Protein AF-A0A947WDV2-F1 (afdb_monomer)

Mean predicted aligned error: 12.17 Å

Structure (mmCIF, N/CA/C/O backbone):
data_AF-A0A947WDV2-F1
#
_entry.id   AF-A0A947WDV2-F1
#
loop_
_atom_site.group_PDB
_atom_site.id
_atom_site.type_symbol
_atom_site.label_atom_id
_atom_site.label_alt_id
_atom_site.label_comp_id
_atom_site.label_asym_id
_atom_site.label_entity_id
_atom_site.label_seq_id
_atom_site.pdbx_PDB_ins_code
_atom_site.Cartn_x
_atom_site.Cartn_y
_atom_site.Cartn_z
_atom_site.occupancy
_atom_site.B_iso_or_equiv
_atom_site.auth_seq_id
_atom_site.auth_comp_id
_atom_site.auth_asym_id
_atom_site.auth_atom_id
_atom_site.pdbx_PDB_model_num
ATOM 1 N N . MET A 1 1 ? 46.971 -3.236 -30.454 1.00 47.16 1 MET A N 1
ATOM 2 C CA . MET A 1 1 ? 46.587 -4.667 -30.484 1.00 47.16 1 MET A CA 1
ATOM 3 C C . MET A 1 1 ? 45.546 -4.964 -29.404 1.00 47.16 1 MET A C 1
ATOM 5 O O . MET A 1 1 ? 45.931 -5.089 -28.252 1.00 47.16 1 MET A O 1
ATOM 9 N N . LYS A 1 2 ? 44.262 -5.105 -29.746 1.00 47.47 2 LYS A N 1
ATOM 10 C CA . LYS A 1 2 ? 43.361 -6.173 -29.257 1.00 47.47 2 LYS A CA 1
ATOM 11 C C . LYS A 1 2 ? 42.021 -6.034 -30.002 1.00 47.47 2 LYS A C 1
ATOM 13 O O . LYS A 1 2 ? 41.618 -4.927 -30.327 1.00 47.47 2 LYS A O 1
ATOM 18 N N . LYS A 1 3 ? 41.457 -7.172 -30.395 1.00 48.00 3 LYS A N 1
ATOM 19 C CA . LYS A 1 3 ? 40.558 -7.381 -31.540 1.00 48.00 3 LYS A CA 1
ATOM 20 C C . LYS A 1 3 ? 39.081 -7.072 -31.247 1.00 48.00 3 LYS A C 1
ATOM 22 O O . LYS A 1 3 ? 38.597 -7.380 -30.166 1.00 48.00 3 LYS A O 1
ATOM 27 N N . LEU A 1 4 ? 38.391 -6.589 -32.284 1.00 52.66 4 LEU A N 1
ATOM 28 C CA . LEU A 1 4 ? 36.960 -6.780 -32.562 1.00 52.66 4 LEU A CA 1
ATOM 29 C C . LEU A 1 4 ? 36.667 -8.265 -32.855 1.00 52.66 4 LEU A C 1
ATOM 31 O O . LEU A 1 4 ? 37.316 -8.812 -33.744 1.00 52.66 4 LEU A O 1
ATOM 35 N N . ILE A 1 5 ? 35.704 -8.883 -32.158 1.00 58.59 5 ILE A N 1
ATOM 36 C CA . ILE A 1 5 ? 35.014 -10.161 -32.481 1.00 58.59 5 ILE A CA 1
ATOM 37 C C . ILE A 1 5 ? 33.660 -10.074 -31.732 1.00 58.59 5 ILE A C 1
ATOM 39 O O . ILE A 1 5 ? 33.688 -9.948 -30.514 1.00 58.59 5 ILE A O 1
ATOM 43 N N . THR A 1 6 ? 32.464 -9.895 -32.306 1.00 49.97 6 THR A N 1
ATOM 44 C CA . THR A 1 6 ? 31.701 -10.622 -33.349 1.00 49.97 6 THR A CA 1
ATOM 45 C C . THR A 1 6 ? 31.390 -12.084 -33.012 1.00 49.97 6 THR A C 1
ATOM 47 O O . THR A 1 6 ? 32.069 -12.981 -33.495 1.00 49.97 6 THR A O 1
ATOM 50 N N . THR A 1 7 ? 30.295 -12.299 -32.275 1.00 49.75 7 THR A N 1
ATOM 51 C CA . THR A 1 7 ? 29.533 -13.565 -32.176 1.00 49.75 7 THR A CA 1
ATOM 52 C C . THR A 1 7 ? 28.090 -13.139 -31.859 1.00 49.75 7 THR A C 1
ATOM 54 O O . THR A 1 7 ? 27.832 -12.676 -30.757 1.00 49.75 7 THR A O 1
ATOM 57 N N . VAL A 1 8 ? 27.130 -12.971 -32.776 1.00 45.25 8 VAL A N 1
ATOM 58 C CA . VAL A 1 8 ? 26.546 -13.868 -33.792 1.00 45.25 8 VAL A CA 1
ATOM 59 C C . VAL A 1 8 ? 26.230 -15.262 -33.250 1.00 45.25 8 VAL A C 1
ATOM 61 O O . VAL A 1 8 ? 27.100 -16.114 -33.154 1.00 45.25 8 VAL A O 1
ATOM 64 N N . MET A 1 9 ? 24.932 -15.450 -33.001 1.00 41.38 9 MET A N 1
ATOM 65 C CA . MET A 1 9 ? 24.171 -16.701 -32.956 1.00 41.38 9 MET A CA 1
ATOM 66 C C . MET A 1 9 ? 24.451 -17.713 -31.841 1.00 41.38 9 MET A C 1
ATOM 68 O O . MET A 1 9 ? 25.347 -18.543 -31.932 1.00 41.38 9 MET A O 1
ATOM 72 N N . LEU A 1 10 ? 23.473 -17.816 -30.936 1.00 41.88 10 LEU A N 1
ATOM 73 C CA . LEU A 1 10 ? 22.803 -19.103 -30.759 1.00 41.88 10 LEU A CA 1
ATOM 74 C C . LEU A 1 10 ? 21.302 -18.899 -30.500 1.00 41.88 10 LEU A C 1
ATOM 76 O O . LEU A 1 10 ? 20.830 -18.822 -29.371 1.00 41.88 10 LEU A O 1
ATOM 80 N N . VAL A 1 11 ? 20.553 -18.793 -31.600 1.00 45.34 11 VAL A N 1
ATOM 81 C CA . VAL A 1 11 ? 19.134 -19.152 -31.647 1.00 45.34 11 VAL A CA 1
ATOM 82 C C . VAL A 1 11 ? 19.108 -20.679 -31.632 1.00 45.34 11 VAL A C 1
ATOM 84 O O . VAL A 1 11 ? 19.327 -21.307 -32.663 1.00 45.34 11 VAL A O 1
ATOM 87 N N . ALA A 1 12 ? 18.897 -21.281 -30.463 1.00 44.81 12 ALA A N 1
ATOM 88 C CA . ALA A 1 12 ? 18.463 -22.669 -30.377 1.00 44.81 12 ALA A CA 1
ATOM 89 C C . ALA A 1 12 ? 16.952 -22.671 -30.172 1.00 44.81 12 ALA A C 1
ATOM 91 O O . ALA A 1 12 ? 16.436 -22.378 -29.094 1.00 44.81 12 ALA A O 1
ATOM 92 N N . ALA A 1 13 ? 16.258 -22.990 -31.257 1.00 45.34 13 ALA A N 1
ATOM 93 C CA . ALA A 1 13 ? 14.905 -23.489 -31.214 1.00 45.34 13 ALA A CA 1
ATOM 94 C C . ALA A 1 13 ? 14.862 -24.745 -30.329 1.00 45.34 13 ALA A C 1
ATOM 96 O O . ALA A 1 13 ? 15.460 -25.764 -30.664 1.00 45.34 13 ALA A O 1
ATOM 97 N N . VAL A 1 14 ? 14.117 -24.682 -29.228 1.00 43.97 14 VAL A N 1
ATOM 98 C CA . VAL A 1 14 ? 13.474 -25.862 -28.641 1.00 43.97 14 VAL A CA 1
ATOM 99 C C . VAL A 1 14 ? 11.986 -25.669 -28.871 1.00 43.97 14 VAL A C 1
ATOM 101 O O . VAL A 1 14 ? 11.243 -25.160 -28.036 1.00 43.97 14 VAL A O 1
ATOM 104 N N . ALA A 1 15 ? 11.581 -26.000 -30.093 1.00 47.25 15 ALA A N 1
ATOM 105 C CA . ALA A 1 15 ? 10.206 -26.329 -30.380 1.00 47.25 15 ALA A CA 1
ATOM 106 C C . ALA A 1 15 ? 10.004 -27.817 -30.076 1.00 47.25 15 ALA A C 1
ATOM 108 O O . ALA A 1 15 ? 10.813 -28.651 -30.475 1.00 47.25 15 ALA A O 1
ATOM 109 N N . ALA A 1 16 ? 8.851 -28.085 -29.471 1.00 40.69 16 ALA A N 1
ATOM 110 C CA . ALA A 1 16 ? 8.102 -29.333 -29.490 1.00 40.69 16 ALA A CA 1
ATOM 111 C C . ALA A 1 16 ? 8.218 -30.281 -28.278 1.00 40.69 16 ALA A C 1
ATOM 113 O O . ALA A 1 16 ? 9.277 -30.764 -27.897 1.00 40.69 16 ALA A O 1
ATOM 114 N N . LEU A 1 17 ? 7.005 -30.607 -27.810 1.00 41.81 17 LEU A N 1
ATOM 115 C CA . LEU A 1 17 ? 6.566 -31.767 -27.033 1.00 41.81 17 LEU A CA 1
ATOM 116 C C . LEU A 1 17 ? 6.737 -31.718 -25.512 1.00 41.81 17 LEU A C 1
ATOM 118 O O . LEU A 1 17 ? 7.647 -32.303 -24.940 1.00 41.81 17 LEU A O 1
ATOM 122 N N . SER A 1 18 ? 5.715 -31.168 -24.852 1.00 43.62 18 SER A N 1
ATOM 123 C CA . SER A 1 18 ? 4.836 -31.974 -23.987 1.00 43.62 18 SER A CA 1
ATOM 124 C C . SER A 1 18 ? 3.531 -31.221 -23.738 1.00 43.62 18 SER A C 1
ATOM 126 O O . SER A 1 18 ? 3.398 -30.443 -22.799 1.00 43.62 18 SER A O 1
ATOM 128 N N . GLY A 1 19 ? 2.551 -31.458 -24.611 1.00 48.16 19 GLY A N 1
ATOM 129 C CA . GLY A 1 19 ? 1.160 -31.292 -24.229 1.00 48.16 19 GLY A CA 1
ATOM 130 C C . GLY A 1 19 ? 0.828 -32.373 -23.207 1.00 48.16 19 GLY A C 1
ATOM 131 O O . GLY A 1 19 ? 0.600 -33.518 -23.583 1.00 48.16 19 GLY A O 1
ATOM 132 N N . LEU A 1 20 ? 0.813 -32.010 -21.926 1.00 41.53 20 LEU A N 1
ATOM 133 C CA . LEU A 1 20 ? 0.013 -32.715 -20.936 1.00 41.53 20 LEU A CA 1
ATOM 134 C C . LEU A 1 20 ? -1.223 -31.864 -20.681 1.00 41.53 20 LEU A C 1
ATOM 136 O O . LEU A 1 20 ? -1.153 -30.766 -20.130 1.00 41.53 20 LEU A O 1
ATOM 140 N N . ALA A 1 21 ? -2.359 -32.396 -21.114 1.00 46.69 21 ALA A N 1
ATOM 141 C CA . ALA A 1 21 ? -3.650 -32.014 -20.590 1.00 46.69 21 ALA A CA 1
ATOM 142 C C . ALA A 1 21 ? -3.601 -32.138 -19.060 1.00 46.69 21 ALA A C 1
ATOM 144 O O . ALA A 1 21 ? -3.565 -33.244 -18.524 1.00 46.69 21 ALA A O 1
ATOM 145 N N . VAL A 1 22 ? -3.601 -31.005 -18.353 1.00 42.50 22 VAL A N 1
ATOM 146 C CA . VAL A 1 22 ? -3.924 -30.979 -16.925 1.00 42.50 22 VAL A CA 1
ATOM 147 C C . VAL A 1 22 ? -5.441 -31.107 -16.794 1.00 42.50 22 VAL A C 1
ATOM 149 O O . VAL A 1 22 ? -6.188 -30.143 -16.660 1.00 42.50 22 VAL A O 1
ATOM 152 N N 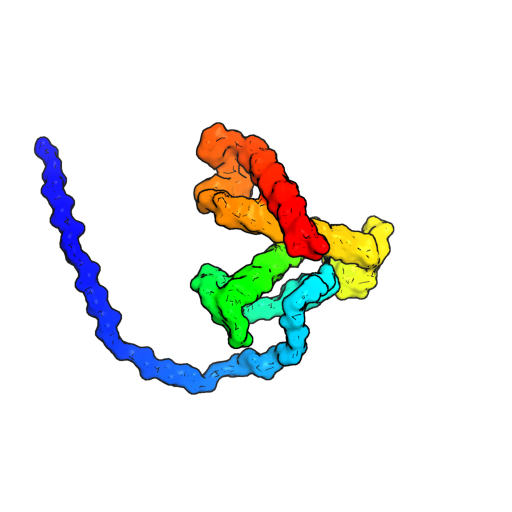. ALA A 1 23 ? -5.908 -32.345 -16.919 1.00 42.72 23 ALA A N 1
ATOM 153 C CA . ALA A 1 23 ? -7.198 -32.750 -16.402 1.00 42.72 23 ALA A CA 1
ATOM 154 C C . ALA A 1 23 ? -7.046 -32.954 -14.885 1.00 42.72 23 ALA A C 1
ATOM 156 O O . ALA A 1 23 ? -6.291 -33.818 -14.455 1.00 42.72 23 ALA A O 1
ATOM 157 N N . GLY A 1 24 ? -7.764 -32.151 -14.094 1.00 50.75 24 GLY A N 1
ATOM 158 C CA . GLY A 1 24 ? -8.068 -32.432 -12.685 1.00 50.75 24 GLY A CA 1
ATOM 159 C C . GLY A 1 24 ? -6.945 -32.190 -11.668 1.00 50.75 24 GLY A C 1
ATOM 160 O O . GLY A 1 24 ? -6.228 -33.109 -11.296 1.00 50.75 24 GLY A O 1
ATOM 161 N N . GLY A 1 25 ? -6.876 -30.969 -11.128 1.00 34.06 25 GLY A N 1
ATOM 162 C CA . GLY A 1 25 ? -6.188 -30.627 -9.873 1.00 34.06 25 GLY A CA 1
ATOM 163 C C . GLY A 1 25 ? -7.072 -29.675 -9.050 1.00 34.06 25 GLY A C 1
ATOM 164 O O . GLY A 1 25 ? -7.860 -28.940 -9.645 1.00 34.06 25 GLY A O 1
ATOM 165 N N . PRO A 1 26 ? -7.042 -29.730 -7.708 1.00 41.47 26 PRO A N 1
ATOM 166 C CA . PRO A 1 26 ? -8.202 -29.480 -6.855 1.00 41.47 26 PRO A CA 1
ATOM 167 C C . PRO A 1 26 ? -8.674 -28.020 -6.844 1.00 41.47 26 PRO A C 1
ATOM 169 O O . PRO A 1 26 ? -7.956 -27.105 -6.462 1.00 41.47 26 PRO A O 1
ATOM 172 N N . GLN A 1 27 ? -9.938 -27.855 -7.238 1.00 43.91 27 GLN A N 1
ATOM 173 C CA . GLN A 1 27 ? -10.934 -26.938 -6.676 1.00 43.91 27 GLN A CA 1
ATOM 174 C C . GLN A 1 27 ? -10.443 -25.555 -6.208 1.00 43.91 27 GLN A C 1
ATOM 176 O O . GLN A 1 27 ? -10.405 -25.265 -5.017 1.00 43.91 27 GLN A O 1
ATOM 181 N N . CYS A 1 28 ? -10.350 -24.608 -7.144 1.00 43.53 28 CYS A N 1
ATOM 182 C CA . CYS A 1 28 ? -10.815 -23.237 -6.878 1.00 43.53 28 CYS A CA 1
ATOM 183 C C . CYS A 1 28 ? -12.357 -23.177 -6.969 1.00 43.53 28 CYS A C 1
ATOM 185 O O . CYS A 1 28 ? -12.920 -22.366 -7.702 1.00 43.53 28 CYS A O 1
ATOM 187 N N . ALA A 1 29 ? -13.045 -24.097 -6.287 1.00 44.00 29 ALA A N 1
ATOM 188 C CA . ALA A 1 29 ? -14.500 -24.227 -6.279 1.00 44.00 29 ALA A CA 1
ATOM 189 C C . ALA A 1 29 ? -15.028 -24.070 -4.847 1.00 44.00 29 ALA A C 1
ATOM 191 O O . ALA A 1 29 ? -15.412 -25.043 -4.213 1.00 44.00 29 ALA A O 1
ATOM 192 N N . ALA A 1 30 ? -14.966 -22.836 -4.353 1.00 40.41 30 ALA A N 1
ATOM 193 C CA . ALA A 1 30 ? -15.715 -22.228 -3.247 1.00 40.41 30 ALA A CA 1
ATOM 194 C C . ALA A 1 30 ? -14.999 -20.883 -3.038 1.00 40.41 30 ALA A C 1
ATOM 196 O O . ALA A 1 30 ? -13.816 -20.859 -2.741 1.00 40.41 30 ALA A O 1
ATOM 197 N N . ASP A 1 31 ? -15.540 -19.722 -3.364 1.00 39.25 31 ASP A N 1
ATOM 198 C CA . ASP A 1 31 ? -16.832 -19.202 -2.972 1.00 39.25 31 ASP A CA 1
ATOM 199 C C . ASP A 1 31 ? -17.239 -18.157 -4.022 1.00 39.25 31 ASP A C 1
ATOM 201 O O . ASP A 1 31 ? -16.472 -17.257 -4.374 1.00 39.25 31 ASP A O 1
ATOM 205 N N . LYS A 1 32 ? -18.430 -18.317 -4.599 1.00 42.06 32 LYS A N 1
ATOM 206 C CA . LYS A 1 32 ? -18.964 -17.417 -5.624 1.00 42.06 32 LYS A CA 1
ATOM 207 C C . LYS A 1 32 ? -19.676 -16.229 -4.955 1.00 42.06 32 LYS A C 1
ATOM 209 O O . LYS A 1 32 ? -20.764 -15.863 -5.382 1.00 42.06 32 LYS A O 1
ATOM 214 N N . ALA A 1 33 ? -19.098 -15.615 -3.919 1.00 39.06 33 ALA A N 1
ATOM 215 C CA . ALA A 1 33 ? -19.548 -14.310 -3.441 1.00 39.06 33 ALA A CA 1
ATOM 216 C C . ALA A 1 33 ? -19.074 -13.223 -4.417 1.00 39.06 33 ALA A C 1
ATOM 218 O O . ALA A 1 33 ? -17.888 -12.896 -4.522 1.00 39.06 33 ALA A O 1
ATOM 219 N N . GLY A 1 34 ? -20.026 -12.688 -5.181 1.00 39.19 34 GLY A N 1
ATOM 220 C CA . GLY A 1 34 ? -19.812 -11.659 -6.190 1.00 39.19 34 GLY A CA 1
ATOM 221 C C . GLY A 1 34 ? -19.048 -10.449 -5.649 1.00 39.19 34 GLY A C 1
ATOM 222 O O . GLY A 1 34 ? -19.553 -9.673 -4.846 1.00 39.19 34 GLY A O 1
ATOM 223 N N . ALA A 1 35 ? -17.829 -10.256 -6.147 1.00 39.19 35 ALA A N 1
ATOM 224 C CA . ALA A 1 35 ? -17.111 -8.997 -6.026 1.00 39.19 35 ALA A CA 1
ATOM 225 C C . ALA A 1 35 ? -17.569 -8.072 -7.162 1.00 39.19 35 ALA A C 1
ATOM 227 O O . ALA A 1 35 ? -16.977 -8.081 -8.243 1.00 39.19 35 ALA A O 1
ATOM 228 N N . GLY A 1 36 ? -18.645 -7.320 -6.918 1.00 35.69 36 GLY A N 1
ATOM 229 C CA . GLY A 1 36 ? -18.996 -6.157 -7.728 1.00 35.69 36 GLY A CA 1
ATOM 230 C C . GLY A 1 36 ? -17.872 -5.121 -7.666 1.00 35.69 36 GLY A C 1
ATOM 231 O O . GLY A 1 36 ? -17.312 -4.863 -6.599 1.00 35.69 36 GLY A O 1
ATOM 232 N N . ALA A 1 37 ? -17.499 -4.586 -8.826 1.00 38.03 37 ALA A N 1
ATOM 233 C CA . ALA A 1 37 ? -16.574 -3.471 -8.941 1.00 38.03 37 ALA A CA 1
ATOM 234 C C . ALA A 1 37 ? -17.276 -2.205 -8.433 1.00 38.03 37 ALA A C 1
ATOM 236 O O . ALA A 1 37 ? -18.302 -1.814 -8.978 1.00 38.03 37 ALA A O 1
ATOM 237 N N . GLY A 1 38 ? -16.753 -1.600 -7.371 1.00 37.47 38 GLY A N 1
ATOM 238 C CA . GLY A 1 38 ? -17.302 -0.367 -6.813 1.00 37.47 38 GLY A CA 1
ATOM 239 C C . GLY A 1 38 ? -17.254 -0.377 -5.295 1.00 37.47 38 GLY A C 1
ATOM 240 O O . GLY A 1 38 ? -18.134 -0.921 -4.643 1.00 37.47 38 GLY A O 1
ATOM 241 N N . VAL A 1 39 ? -16.193 0.221 -4.751 1.00 35.50 39 VAL A N 1
ATOM 242 C CA . VAL A 1 39 ? -16.059 0.608 -3.339 1.00 35.50 39 VAL A CA 1
ATOM 243 C C . VAL A 1 39 ? -16.265 -0.549 -2.345 1.00 35.50 39 VAL A C 1
ATOM 245 O O . VAL A 1 39 ? -17.184 -0.561 -1.529 1.00 35.50 39 VAL A O 1
ATOM 248 N N . LYS A 1 40 ? -15.354 -1.535 -2.359 1.00 45.41 40 LYS A N 1
ATOM 249 C CA . LYS A 1 40 ? -15.195 -2.432 -1.203 1.00 45.41 40 LYS A CA 1
ATOM 250 C C . LYS A 1 40 ? -14.737 -1.581 -0.016 1.00 45.41 40 LYS A C 1
ATOM 252 O O . LYS A 1 40 ? -13.605 -1.112 0.019 1.00 45.41 40 LYS A O 1
ATOM 257 N N . SER A 1 41 ? -15.650 -1.362 0.922 1.00 48.75 41 SER A N 1
ATOM 258 C CA . SER A 1 41 ? -15.451 -0.636 2.177 1.00 48.75 41 SER A CA 1
ATOM 259 C C . SER A 1 41 ? -14.202 -1.120 2.935 1.00 48.75 41 SER A C 1
ATOM 261 O O . SER A 1 41 ? -13.768 -2.257 2.765 1.00 48.75 41 SER A O 1
ATOM 263 N N . ALA A 1 42 ? -13.617 -0.294 3.811 1.00 52.72 42 ALA A N 1
ATOM 264 C CA . ALA A 1 42 ? -12.462 -0.681 4.641 1.00 52.72 42 ALA A CA 1
ATOM 265 C C . ALA A 1 42 ? -12.657 -2.014 5.383 1.00 52.72 42 ALA A C 1
ATOM 267 O O . ALA A 1 42 ? -11.711 -2.783 5.530 1.00 52.72 42 ALA A O 1
ATOM 268 N N . ALA A 1 43 ? -13.895 -2.320 5.782 1.00 46.16 43 ALA A N 1
ATOM 269 C CA . ALA A 1 43 ? -14.274 -3.610 6.351 1.00 46.16 43 ALA A CA 1
ATOM 270 C C . ALA A 1 43 ? -14.111 -4.767 5.351 1.00 46.16 43 ALA A C 1
ATOM 272 O O . ALA A 1 43 ? -13.628 -5.832 5.719 1.00 46.16 43 ALA A O 1
ATOM 273 N N . ALA A 1 44 ? -14.446 -4.554 4.077 1.00 55.56 44 ALA A N 1
ATOM 274 C CA . ALA A 1 44 ? -14.195 -5.522 3.023 1.00 55.56 44 ALA A CA 1
ATOM 275 C C . ALA A 1 44 ? -12.703 -5.658 2.713 1.00 55.56 44 ALA A C 1
ATOM 277 O O . ALA A 1 44 ? -12.301 -6.775 2.434 1.00 55.56 44 ALA A O 1
ATOM 278 N N . CYS A 1 45 ? -11.887 -4.599 2.817 1.00 54.78 45 CYS A N 1
ATOM 279 C CA . CYS A 1 45 ? -10.431 -4.726 2.675 1.00 54.78 45 CYS A CA 1
ATOM 280 C C . CYS A 1 45 ? -9.768 -5.403 3.884 1.00 54.78 45 CYS A C 1
ATOM 282 O O . CYS A 1 45 ? -8.839 -6.184 3.712 1.00 54.78 45 CYS A O 1
ATOM 284 N N . ALA A 1 46 ? -10.273 -5.179 5.101 1.00 51.03 46 ALA A N 1
ATOM 285 C CA . ALA A 1 46 ? -9.842 -5.902 6.297 1.00 51.03 46 ALA A CA 1
ATOM 286 C C . ALA A 1 46 ? -10.252 -7.386 6.246 1.00 51.03 46 ALA A C 1
ATOM 288 O O . ALA A 1 46 ? -9.451 -8.248 6.598 1.00 51.03 46 ALA A O 1
ATOM 289 N N . ALA A 1 47 ? -11.455 -7.687 5.746 1.00 51.72 47 ALA A N 1
ATOM 290 C CA . ALA A 1 47 ? -11.935 -9.052 5.535 1.00 51.72 47 ALA A CA 1
ATOM 291 C C . ALA A 1 47 ? -11.258 -9.740 4.334 1.00 51.72 47 ALA A C 1
ATOM 293 O O . ALA A 1 47 ? -10.971 -10.931 4.392 1.00 51.72 47 ALA A O 1
ATOM 294 N N . SER A 1 48 ? -10.952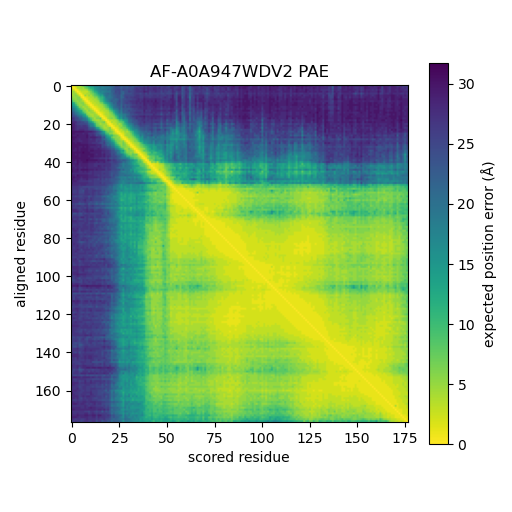 -9.010 3.254 1.00 49.78 48 SER A N 1
ATOM 295 C CA . SER A 1 48 ? -10.284 -9.559 2.066 1.00 49.78 48 SER A CA 1
ATOM 296 C C . SER A 1 48 ? -8.764 -9.579 2.159 1.00 49.78 48 SER A C 1
ATOM 298 O O . SER A 1 48 ? -8.142 -10.319 1.414 1.00 49.78 48 SER A O 1
ATOM 300 N N . ALA A 1 49 ? -8.148 -8.832 3.078 1.00 48.19 49 ALA A N 1
ATOM 301 C CA . ALA A 1 49 ? -6.757 -9.072 3.457 1.00 48.19 49 ALA A CA 1
ATOM 302 C C . ALA A 1 49 ? -6.589 -10.470 4.079 1.00 48.19 49 ALA A C 1
ATOM 304 O O . ALA A 1 49 ? -5.518 -11.055 3.971 1.00 48.19 49 ALA A O 1
ATOM 305 N N . SER A 1 50 ? -7.651 -11.007 4.692 1.00 40.88 50 SER A N 1
ATOM 306 C CA . SER A 1 50 ? -7.704 -12.376 5.217 1.00 40.88 50 SER A CA 1
ATOM 307 C C . SER A 1 50 ? -8.219 -13.404 4.203 1.00 40.88 50 SER A C 1
ATOM 309 O O . SER A 1 50 ? -7.886 -14.576 4.322 1.00 40.88 50 SER A O 1
ATOM 311 N N . ALA A 1 51 ? -8.993 -12.991 3.192 1.00 54.88 51 ALA A N 1
ATOM 312 C CA . ALA A 1 51 ? -9.283 -13.825 2.026 1.00 54.88 51 ALA A CA 1
ATOM 313 C C . ALA A 1 51 ? -8.100 -13.731 1.059 1.00 54.88 51 ALA A C 1
ATOM 315 O O . ALA A 1 51 ? -8.129 -12.976 0.086 1.00 54.88 51 ALA A O 1
ATOM 316 N N . GLU A 1 52 ? -7.028 -14.443 1.398 1.00 58.53 52 GLU A N 1
ATOM 317 C CA . GLU A 1 52 ? -5.791 -14.483 0.632 1.00 58.53 52 GLU A CA 1
ATOM 318 C C . GLU A 1 52 ? -6.116 -14.657 -0.855 1.00 58.53 52 GLU A C 1
ATOM 320 O O . GLU A 1 52 ? -6.768 -15.627 -1.255 1.00 58.53 52 GLU A O 1
ATOM 325 N N . MET A 1 53 ? -5.683 -13.706 -1.697 1.00 71.44 53 MET A N 1
ATOM 326 C CA . MET A 1 53 ? -5.499 -14.045 -3.101 1.00 71.44 53 MET A CA 1
ATOM 327 C C . MET A 1 53 ? -4.649 -15.305 -3.109 1.00 71.44 53 MET A C 1
ATOM 329 O O . MET A 1 53 ? -3.500 -15.262 -2.673 1.00 71.44 53 MET A O 1
ATOM 333 N N . GLY A 1 54 ? -5.233 -16.420 -3.551 1.00 80.44 54 GLY A N 1
ATOM 334 C CA . GLY A 1 54 ? -4.505 -17.677 -3.600 1.00 80.44 54 GLY A CA 1
ATOM 335 C C . GLY A 1 54 ? -3.192 -17.476 -4.350 1.00 80.44 54 GLY A C 1
ATOM 336 O O . GLY A 1 54 ? -3.108 -16.635 -5.252 1.00 80.44 54 GLY A O 1
ATOM 337 N N . GLU A 1 55 ? -2.173 -18.250 -3.991 1.00 83.81 55 GLU A N 1
ATOM 338 C CA . GLU A 1 55 ? -0.816 -18.110 -4.532 1.00 83.81 55 GLU A CA 1
ATOM 339 C C . GLU A 1 55 ? -0.798 -18.063 -6.075 1.00 83.81 55 GLU A C 1
ATOM 341 O O . GLU A 1 55 ? -0.052 -17.291 -6.678 1.00 83.81 55 GLU A O 1
ATOM 346 N N . CYS A 1 56 ? -1.731 -18.779 -6.718 1.00 86.06 56 CYS A N 1
ATOM 347 C CA . CYS A 1 56 ? -1.985 -18.725 -8.159 1.00 86.06 56 CYS A CA 1
ATOM 348 C C . CYS A 1 56 ? -2.341 -17.315 -8.676 1.00 86.06 56 CYS A C 1
ATOM 350 O O . CYS A 1 56 ? -1.779 -16.865 -9.675 1.00 86.06 56 CYS A O 1
ATOM 352 N N . CYS A 1 57 ? -3.238 -16.589 -8.005 1.00 85.81 57 CYS A N 1
ATOM 353 C CA . CYS A 1 57 ? -3.631 -15.240 -8.414 1.00 85.81 57 CYS A CA 1
ATOM 354 C C . CYS A 1 57 ? -2.550 -14.200 -8.117 1.00 85.81 57 CYS A C 1
ATOM 356 O O . CYS A 1 57 ? -2.380 -13.272 -8.905 1.00 85.81 57 CYS A O 1
ATOM 358 N N . VAL A 1 58 ? -1.775 -14.380 -7.044 1.00 86.19 58 VAL A N 1
ATOM 359 C CA . VAL A 1 58 ? -0.599 -13.542 -6.763 1.00 86.19 58 VAL A CA 1
ATOM 360 C C . VAL A 1 58 ? 0.466 -13.729 -7.846 1.00 86.19 58 VAL A C 1
ATOM 362 O O . VAL A 1 58 ? 0.992 -12.749 -8.377 1.00 86.19 58 VAL A O 1
ATOM 365 N N . ALA A 1 59 ? 0.764 -14.976 -8.221 1.00 87.69 59 ALA A N 1
ATOM 366 C CA . ALA A 1 59 ? 1.697 -15.275 -9.302 1.00 87.69 59 ALA A CA 1
ATOM 367 C C . ALA A 1 59 ? 1.208 -14.695 -10.639 1.00 87.69 59 ALA A C 1
ATOM 369 O O . ALA A 1 59 ? 1.979 -14.037 -11.336 1.00 87.69 59 ALA A O 1
ATOM 370 N N . ALA A 1 60 ? -0.080 -14.865 -10.959 1.00 88.44 60 ALA A N 1
ATOM 371 C CA . ALA A 1 60 ? -0.695 -14.303 -12.159 1.00 88.44 60 ALA A CA 1
ATOM 372 C C . ALA A 1 60 ? -0.608 -12.767 -12.192 1.00 88.44 60 ALA A C 1
ATOM 374 O O . ALA A 1 60 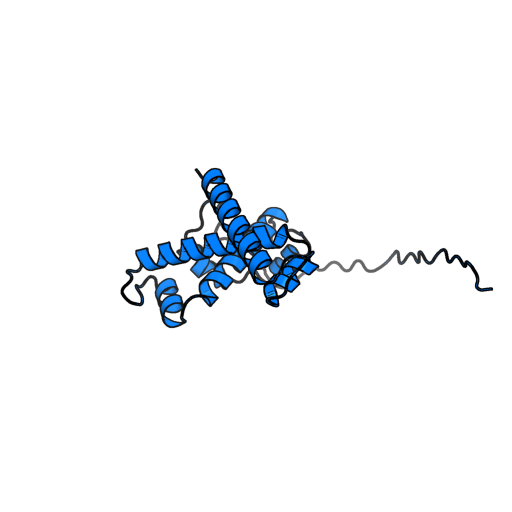? -0.214 -12.210 -13.217 1.00 88.44 60 ALA A O 1
ATOM 375 N N . ALA A 1 61 ? -0.884 -12.087 -11.072 1.00 88.38 61 ALA A N 1
ATOM 376 C CA . ALA A 1 61 ? -0.773 -10.633 -10.960 1.00 88.38 61 ALA A CA 1
ATOM 377 C C . ALA A 1 61 ? 0.644 -10.134 -11.288 1.00 88.38 61 ALA A C 1
ATOM 379 O O . ALA A 1 61 ? 0.797 -9.168 -12.038 1.00 88.38 61 ALA A O 1
ATOM 380 N N . LYS A 1 62 ? 1.678 -10.823 -10.782 1.00 84.75 62 LYS A N 1
ATOM 381 C CA . LYS A 1 62 ? 3.092 -10.473 -11.014 1.00 84.75 62 LYS A CA 1
ATOM 382 C C . LYS A 1 62 ? 3.498 -10.584 -12.483 1.00 84.75 62 LYS A C 1
ATOM 384 O O . LYS A 1 62 ? 4.267 -9.757 -12.959 1.00 84.75 62 LYS A O 1
ATOM 389 N N . VAL A 1 63 ? 2.964 -11.568 -13.209 1.00 90.56 63 VAL A N 1
ATOM 390 C CA . VAL A 1 63 ? 3.247 -11.764 -14.645 1.00 90.56 63 VAL A CA 1
ATOM 391 C C . VAL A 1 63 ? 2.227 -11.085 -15.567 1.00 90.56 63 VAL A C 1
ATOM 393 O O . VAL A 1 63 ? 2.234 -11.332 -16.772 1.00 90.56 63 VAL A O 1
ATOM 396 N N . GLY A 1 64 ? 1.320 -10.264 -15.023 1.00 88.94 64 GLY A N 1
ATOM 397 C CA . GLY A 1 64 ? 0.297 -9.567 -15.804 1.00 88.94 64 GLY A CA 1
ATOM 398 C C . GLY A 1 64 ? -0.701 -10.507 -16.488 1.00 88.94 64 GLY A C 1
ATOM 399 O O . GLY A 1 64 ? -1.131 -10.243 -17.610 1.00 88.94 64 GLY A O 1
ATOM 400 N N . LYS A 1 65 ? -1.061 -11.622 -15.845 1.00 90.69 65 LYS A N 1
ATOM 401 C CA . LYS A 1 65 ? -2.070 -12.576 -16.323 1.00 90.69 65 LYS A CA 1
ATOM 402 C C . LYS A 1 65 ? -3.341 -12.513 -15.478 1.00 90.69 65 LYS A C 1
ATOM 404 O O . LYS A 1 65 ? -3.329 -12.131 -14.312 1.00 90.69 65 LYS A O 1
ATOM 409 N N . GLY A 1 66 ? -4.453 -12.899 -16.099 1.00 89.75 66 GLY A N 1
ATOM 410 C CA . GLY A 1 66 ? -5.717 -13.122 -15.404 1.00 89.75 66 GLY A CA 1
ATOM 411 C C . GLY A 1 66 ? -5.677 -14.349 -14.485 1.00 89.75 66 GLY A C 1
ATOM 412 O O . GLY A 1 66 ? -4.805 -15.205 -14.619 1.00 89.75 66 GLY A O 1
ATOM 413 N N . CYS A 1 67 ? -6.638 -14.447 -13.570 1.00 90.56 67 CYS A N 1
ATOM 414 C CA . CYS A 1 67 ? -6.784 -15.541 -12.608 1.00 90.56 67 CYS A CA 1
ATOM 415 C C . CYS A 1 67 ? -8.271 -15.779 -12.328 1.00 90.56 67 CYS A C 1
ATOM 417 O O . CYS A 1 67 ? -9.041 -14.819 -12.258 1.00 90.56 67 CYS A O 1
ATOM 419 N N . CYS A 1 68 ? -8.681 -17.042 -12.173 1.00 87.75 68 CYS A N 1
ATOM 420 C CA . CYS A 1 68 ? -10.055 -17.428 -11.814 1.00 87.75 68 CYS A CA 1
ATOM 421 C C . CYS A 1 68 ? -11.142 -16.752 -12.678 1.00 87.75 68 CYS A C 1
ATOM 423 O O . CYS A 1 68 ? -12.152 -16.272 -12.166 1.00 87.75 68 CYS A O 1
ATOM 425 N N . GLY A 1 69 ? -10.914 -16.664 -13.994 1.00 87.75 69 GLY A N 1
ATOM 426 C CA . GLY A 1 69 ? -11.852 -16.043 -14.938 1.00 87.75 69 GLY A CA 1
ATOM 427 C C . GLY A 1 69 ? -11.876 -14.509 -14.929 1.00 87.75 69 GLY A C 1
ATOM 428 O O . GLY A 1 69 ? -12.667 -13.917 -15.658 1.00 87.75 69 GLY A O 1
ATOM 429 N N . LYS A 1 70 ? -11.015 -13.847 -14.146 1.00 88.56 70 LYS A N 1
ATOM 430 C CA . LYS A 1 70 ? -10.810 -12.393 -14.200 1.00 88.56 70 LYS A CA 1
ATOM 431 C C . LYS A 1 70 ? -9.652 -12.042 -15.130 1.00 88.56 70 LYS A C 1
ATOM 433 O O . LYS A 1 70 ? -8.674 -12.784 -15.204 1.00 88.56 70 LYS A O 1
ATOM 438 N N . ASN A 1 71 ? -9.750 -10.909 -15.825 1.00 92.94 71 ASN A N 1
ATOM 439 C CA . ASN A 1 71 ? -8.683 -10.418 -16.698 1.00 92.94 71 ASN A CA 1
ATOM 440 C C . ASN A 1 71 ? -7.468 -9.912 -15.892 1.00 92.94 71 ASN A C 1
AT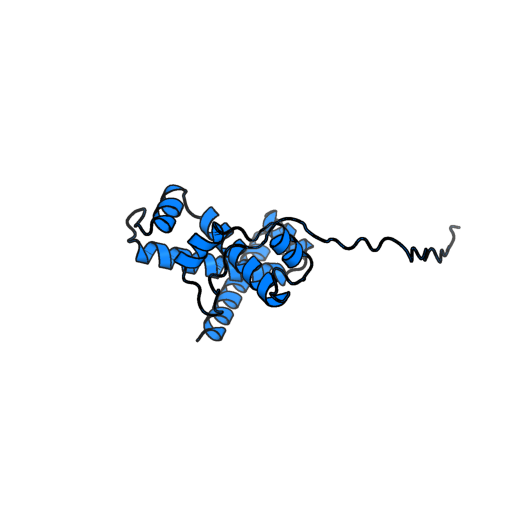OM 442 O O . ASN A 1 71 ? -7.547 -9.692 -14.682 1.00 92.94 71 ASN A O 1
ATOM 446 N N . ALA A 1 72 ? -6.337 -9.728 -16.576 1.00 89.75 72 ALA A N 1
ATOM 447 C CA . ALA A 1 72 ? -5.083 -9.299 -15.956 1.00 89.75 72 ALA A CA 1
ATOM 448 C C . ALA A 1 72 ? -5.203 -7.959 -15.216 1.00 89.75 72 ALA A C 1
ATOM 450 O O . ALA A 1 72 ? -4.674 -7.820 -14.119 1.00 89.75 72 ALA A O 1
ATOM 451 N N . GLU A 1 73 ? -5.933 -6.995 -15.780 1.00 88.25 73 GLU A N 1
ATOM 452 C CA . GLU A 1 73 ? -6.115 -5.675 -15.168 1.00 88.25 73 GLU A CA 1
ATOM 453 C C . GLU A 1 73 ? -6.889 -5.749 -13.852 1.00 88.25 73 GLU A C 1
ATOM 455 O O . GLU A 1 73 ? -6.452 -5.186 -12.851 1.00 88.25 73 GLU A O 1
ATOM 460 N N . THR A 1 74 ? -7.983 -6.517 -13.809 1.00 86.75 74 THR A N 1
ATOM 461 C CA . THR A 1 74 ? -8.759 -6.700 -12.574 1.00 86.75 74 THR A CA 1
ATOM 462 C C . THR A 1 74 ? -7.936 -7.413 -11.505 1.00 86.75 74 THR A C 1
ATOM 464 O O . THR A 1 74 ? -8.018 -7.069 -10.327 1.00 86.75 74 THR A O 1
ATOM 467 N N . VAL A 1 75 ? -7.132 -8.406 -11.899 1.00 87.38 75 VAL A N 1
ATOM 468 C CA . VAL A 1 75 ? -6.246 -9.125 -10.973 1.00 87.38 75 VAL A CA 1
ATOM 469 C C . VAL A 1 75 ? -5.149 -8.202 -10.446 1.00 87.38 75 VAL A C 1
ATOM 471 O O . VAL A 1 75 ? -4.903 -8.179 -9.244 1.00 87.38 75 VAL A O 1
ATOM 474 N N . LYS A 1 76 ? -4.539 -7.388 -11.313 1.00 86.62 76 LYS A N 1
ATOM 475 C CA . LYS A 1 76 ? -3.510 -6.414 -10.935 1.00 86.62 76 LYS A CA 1
ATOM 476 C C . LYS A 1 76 ? -4.055 -5.349 -9.982 1.00 86.62 76 LYS A C 1
ATOM 478 O O . LYS A 1 76 ? -3.404 -5.057 -8.983 1.00 86.62 76 LYS A O 1
ATOM 483 N N . ALA A 1 77 ? -5.245 -4.813 -10.254 1.00 86.12 77 ALA A N 1
ATOM 484 C CA . ALA A 1 77 ? -5.906 -3.849 -9.377 1.00 86.12 77 ALA A CA 1
ATOM 485 C C . ALA A 1 77 ? -6.181 -4.454 -7.994 1.00 86.12 77 ALA A C 1
ATOM 487 O O . ALA A 1 77 ? -5.752 -3.907 -6.982 1.00 86.12 77 ALA A O 1
ATOM 488 N N . ALA A 1 78 ? -6.786 -5.643 -7.954 1.00 86.12 78 ALA A N 1
ATOM 489 C CA . ALA A 1 78 ? -7.095 -6.302 -6.693 1.00 86.12 78 ALA A CA 1
ATOM 490 C C . ALA A 1 78 ? -5.828 -6.723 -5.913 1.00 86.12 78 ALA A C 1
ATOM 492 O O . ALA A 1 78 ? -5.833 -6.706 -4.684 1.00 86.12 78 ALA A O 1
ATOM 493 N N . PHE A 1 79 ? -4.728 -7.051 -6.599 1.00 86.69 79 PHE A N 1
ATOM 494 C CA . PHE A 1 79 ? -3.438 -7.309 -5.955 1.00 86.69 79 PHE A CA 1
ATOM 495 C C . PHE A 1 79 ? -2.832 -6.026 -5.364 1.00 86.69 79 PHE A C 1
ATOM 497 O O . PHE A 1 79 ? -2.317 -6.040 -4.246 1.00 86.69 79 PHE A O 1
ATOM 504 N N . ALA A 1 80 ? -2.936 -4.896 -6.070 1.00 86.88 80 ALA A N 1
ATOM 505 C CA . ALA A 1 80 ? -2.522 -3.596 -5.544 1.00 86.88 80 ALA A CA 1
ATOM 506 C C . ALA A 1 80 ? -3.353 -3.183 -4.314 1.00 86.88 80 ALA A C 1
ATOM 508 O O . ALA A 1 80 ? -2.787 -2.717 -3.325 1.00 86.88 80 ALA A O 1
ATOM 509 N N . ASP A 1 81 ? -4.669 -3.423 -4.331 1.00 86.31 81 ASP A N 1
ATOM 510 C CA . ASP A 1 81 ? -5.548 -3.211 -3.175 1.00 86.31 81 ASP A CA 1
ATOM 511 C C . ASP A 1 81 ? -5.124 -4.065 -1.973 1.00 86.31 81 ASP A C 1
ATOM 513 O O . ASP A 1 81 ? -5.032 -3.559 -0.853 1.00 86.31 81 ASP A O 1
ATOM 517 N N . GLN A 1 82 ? -4.818 -5.346 -2.200 1.00 87.25 82 GLN A N 1
ATOM 518 C CA . GLN A 1 82 ? -4.374 -6.258 -1.146 1.00 87.25 82 GLN A CA 1
ATOM 519 C C . GLN A 1 82 ? -3.051 -5.793 -0.523 1.00 87.25 82 GLN A C 1
ATOM 521 O O . GLN A 1 82 ? -2.943 -5.747 0.703 1.00 87.25 82 GLN A O 1
ATOM 526 N N . GLN A 1 83 ? -2.068 -5.398 -1.340 1.00 89.19 83 GLN A N 1
ATOM 527 C CA . GLN A 1 83 ? -0.791 -4.875 -0.843 1.00 89.19 83 GLN A CA 1
ATOM 528 C C . GLN A 1 83 ? -0.968 -3.572 -0.057 1.00 89.19 83 GLN A C 1
ATOM 530 O O . GLN A 1 83 ? -0.356 -3.407 0.997 1.00 89.19 83 GLN A O 1
ATOM 535 N N . ALA A 1 84 ? -1.837 -2.669 -0.518 1.00 90.00 84 ALA A N 1
ATOM 536 C CA . ALA A 1 84 ? -2.154 -1.441 0.203 1.00 90.00 84 ALA A CA 1
ATOM 537 C C . ALA A 1 84 ? -2.803 -1.717 1.565 1.00 90.00 84 ALA A C 1
ATOM 539 O O . ALA A 1 84 ? -2.433 -1.096 2.559 1.00 90.00 84 ALA A O 1
ATOM 540 N N . CYS A 1 85 ? -3.721 -2.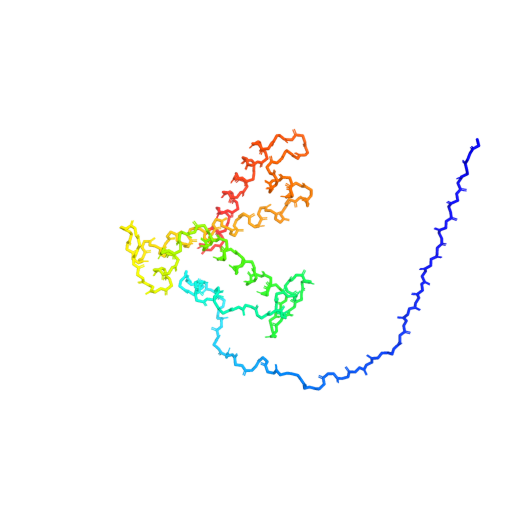680 1.633 1.00 90.12 85 CYS A N 1
ATOM 541 C CA . CYS A 1 85 ? -4.369 -3.066 2.884 1.00 90.12 85 CYS A CA 1
ATOM 542 C C . CYS A 1 85 ? -3.424 -3.803 3.836 1.00 90.12 85 CYS A C 1
ATOM 544 O O . CYS A 1 85 ? -3.463 -3.537 5.037 1.00 90.12 85 CYS A O 1
ATOM 546 N N . ALA A 1 86 ? -2.529 -4.651 3.323 1.00 88.94 86 ALA A N 1
ATOM 547 C CA . ALA A 1 86 ? -1.476 -5.269 4.123 1.00 88.94 86 ALA A CA 1
ATOM 548 C C . ALA A 1 86 ? -0.524 -4.212 4.703 1.00 88.94 86 ALA A C 1
ATOM 550 O O . ALA A 1 86 ? -0.321 -4.182 5.913 1.00 88.94 86 ALA A O 1
ATOM 551 N N . ALA A 1 87 ? -0.031 -3.289 3.872 1.00 90.38 87 ALA A N 1
ATOM 552 C CA . ALA A 1 87 ? 0.845 -2.205 4.311 1.00 90.38 87 ALA A CA 1
ATOM 553 C C . ALA A 1 87 ? 0.172 -1.302 5.360 1.00 90.38 87 ALA A C 1
ATOM 555 O O . ALA A 1 87 ? 0.763 -1.016 6.398 1.00 90.38 87 ALA A O 1
ATOM 556 N N . ALA A 1 88 ? -1.086 -0.907 5.132 1.00 92.12 88 ALA A N 1
ATOM 557 C CA . ALA A 1 88 ? -1.853 -0.113 6.090 1.00 92.12 88 ALA A CA 1
ATOM 558 C C . ALA A 1 88 ? -2.071 -0.852 7.421 1.00 92.12 88 ALA A C 1
ATOM 560 O O . ALA A 1 88 ? -2.021 -0.233 8.480 1.00 92.12 88 ALA A O 1
ATOM 561 N N . LYS A 1 89 ? -2.291 -2.173 7.381 1.00 89.88 89 LYS A N 1
ATOM 562 C CA . LYS A 1 89 ? -2.472 -2.995 8.584 1.00 89.88 89 LYS A CA 1
ATOM 563 C C . LYS A 1 89 ? -1.159 -3.196 9.344 1.00 89.88 89 LYS A C 1
ATOM 565 O O . LYS A 1 89 ? -1.192 -3.187 10.567 1.00 89.88 89 LYS A O 1
ATOM 570 N N . SER A 1 90 ? -0.028 -3.332 8.649 1.00 90.19 90 SER A N 1
ATOM 571 C CA . SER A 1 90 ? 1.308 -3.426 9.260 1.00 90.19 90 SER A CA 1
ATOM 572 C C . SER A 1 90 ? 1.747 -2.137 9.960 1.00 90.19 90 SER A C 1
ATOM 574 O O . SER A 1 90 ? 2.525 -2.203 10.904 1.00 90.19 90 SER A O 1
ATOM 576 N N . ASP A 1 91 ? 1.244 -0.980 9.525 1.00 91.88 91 ASP A N 1
ATOM 577 C CA . ASP A 1 91 ? 1.476 0.313 10.188 1.00 91.88 91 ASP A CA 1
ATOM 578 C C . ASP A 1 91 ? 0.620 0.488 11.462 1.00 91.88 91 ASP A C 1
ATOM 580 O O . ASP A 1 91 ? 0.878 1.368 12.282 1.00 91.88 91 ASP A O 1
ATOM 584 N N . MET A 1 92 ? -0.406 -0.350 11.656 1.00 92.25 92 MET A N 1
ATOM 585 C CA . MET A 1 92 ? -1.231 -0.344 12.863 1.00 92.25 92 MET A CA 1
ATOM 586 C C . MET A 1 92 ? -0.638 -1.245 13.945 1.00 92.25 92 MET A C 1
ATOM 588 O O . MET A 1 92 ? -0.189 -2.358 13.684 1.00 92.25 92 MET A O 1
ATOM 592 N N . HIS A 1 93 ? -0.745 -0.805 15.199 1.00 94.69 93 HIS A N 1
ATOM 593 C CA . HIS A 1 93 ? -0.462 -1.673 16.338 1.00 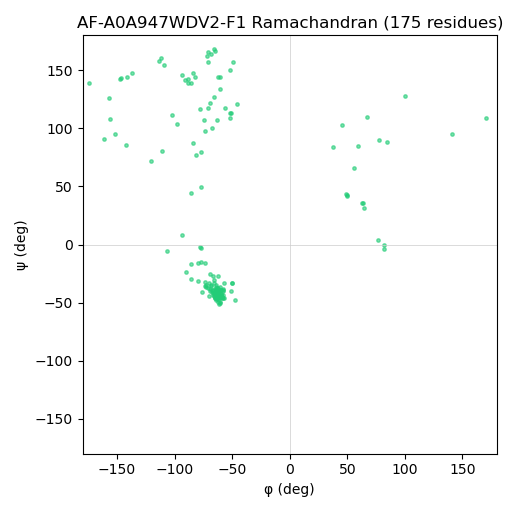94.69 93 HIS A CA 1
ATOM 594 C C . HIS A 1 93 ? -1.406 -2.888 16.336 1.00 94.69 93 HIS A C 1
ATOM 596 O O . HIS A 1 93 ? -2.594 -2.758 16.011 1.00 94.69 93 HIS A O 1
ATOM 602 N N . GLU A 1 94 ? -0.904 -4.052 16.756 1.00 93.50 94 GLU A N 1
ATOM 603 C CA . GLU A 1 94 ? -1.634 -5.329 16.740 1.00 93.50 94 GLU A CA 1
ATOM 604 C C . GLU A 1 94 ? -3.021 -5.239 17.403 1.00 93.50 94 GLU A C 1
ATOM 606 O O . GLU A 1 94 ? -4.012 -5.741 16.868 1.00 93.50 94 GLU A O 1
ATOM 611 N N . CYS A 1 95 ? -3.121 -4.502 18.516 1.00 95.25 95 CYS A N 1
ATOM 612 C CA . CYS A 1 95 ? -4.375 -4.306 19.241 1.00 95.25 95 CYS A CA 1
ATOM 613 C C . CYS A 1 95 ? -5.427 -3.557 18.404 1.00 95.25 95 CYS A C 1
ATOM 615 O O . CYS A 1 95 ? -6.603 -3.926 18.412 1.00 95.25 95 CYS A O 1
ATOM 617 N N . CYS A 1 96 ? -5.017 -2.553 17.624 1.00 94.50 96 CYS A N 1
ATOM 618 C CA . CYS A 1 96 ? -5.922 -1.788 16.774 1.00 94.50 96 CYS A CA 1
ATOM 619 C C . CYS A 1 96 ? -6.255 -2.519 15.475 1.00 94.50 96 CYS A C 1
ATOM 621 O O . CYS A 1 96 ? -7.377 -2.395 14.989 1.00 94.50 96 CYS A O 1
ATOM 623 N N . ALA A 1 97 ? -5.336 -3.320 14.935 1.00 90.94 97 ALA A N 1
ATOM 624 C CA . ALA A 1 97 ? -5.629 -4.193 13.801 1.00 90.94 97 ALA A CA 1
ATOM 625 C C . ALA A 1 97 ? -6.683 -5.260 14.168 1.00 90.94 97 ALA A C 1
ATOM 627 O O . ALA A 1 97 ? -7.604 -5.530 13.385 1.00 90.94 97 ALA A O 1
ATOM 628 N N . GLY A 1 98 ? -6.588 -5.829 15.377 1.00 89.75 98 GLY A N 1
ATOM 629 C CA . GLY A 1 98 ? -7.594 -6.736 15.934 1.00 89.75 98 GLY A CA 1
ATOM 630 C C . GLY A 1 98 ? -8.943 -6.047 16.148 1.00 89.75 98 GLY A C 1
ATOM 631 O O . GLY A 1 98 ? -9.970 -6.551 15.690 1.00 89.75 98 GLY A O 1
ATOM 632 N N . ALA A 1 99 ? -8.943 -4.858 16.759 1.00 93.44 99 ALA A N 1
ATOM 633 C CA . ALA A 1 99 ? -10.155 -4.064 16.964 1.00 93.44 99 ALA A CA 1
ATOM 634 C C . ALA A 1 99 ? -10.851 -3.696 15.643 1.00 93.44 99 ALA A C 1
ATOM 636 O O . ALA A 1 99 ? -12.059 -3.892 15.522 1.00 93.44 99 ALA A O 1
ATOM 637 N N . LEU A 1 100 ? -10.094 -3.258 14.631 1.00 90.75 100 LEU A N 1
ATOM 638 C CA . LEU A 1 100 ? -10.607 -2.969 13.290 1.00 90.75 100 LEU A CA 1
ATOM 639 C C . LEU A 1 100 ? -11.302 -4.196 12.679 1.00 90.75 100 LEU A C 1
ATOM 641 O O . LEU A 1 100 ? -12.411 -4.078 12.162 1.00 90.75 100 LEU A O 1
ATOM 645 N N . THR A 1 101 ? -10.677 -5.374 12.786 1.00 87.81 101 THR A N 1
ATOM 646 C CA . THR A 1 101 ? -11.233 -6.642 12.274 1.00 87.81 101 THR A CA 1
ATOM 647 C C . THR A 1 101 ? -12.512 -7.035 13.020 1.00 87.81 101 THR A C 1
ATOM 649 O O . THR A 1 101 ? -13.474 -7.492 12.409 1.00 87.81 101 THR A O 1
ATOM 652 N N . ALA A 1 102 ? -12.556 -6.801 14.333 1.00 89.50 102 ALA A N 1
ATOM 653 C CA . ALA A 1 102 ? -13.728 -7.048 15.170 1.00 89.50 102 ALA A CA 1
ATOM 654 C C . ALA A 1 102 ? -14.818 -5.962 15.056 1.00 89.50 102 ALA A C 1
ATOM 656 O O . ALA A 1 102 ? -15.846 -6.065 15.728 1.00 89.50 102 ALA A O 1
ATOM 657 N N . GLY A 1 103 ? -14.596 -4.903 14.266 1.00 90.81 103 GLY A N 1
ATOM 658 C CA . GLY A 1 103 ? -15.509 -3.763 14.167 1.00 90.81 103 GLY A CA 1
ATOM 659 C C . GLY A 1 103 ? -15.652 -2.977 15.475 1.00 90.81 103 GLY A C 1
ATOM 660 O O . GLY A 1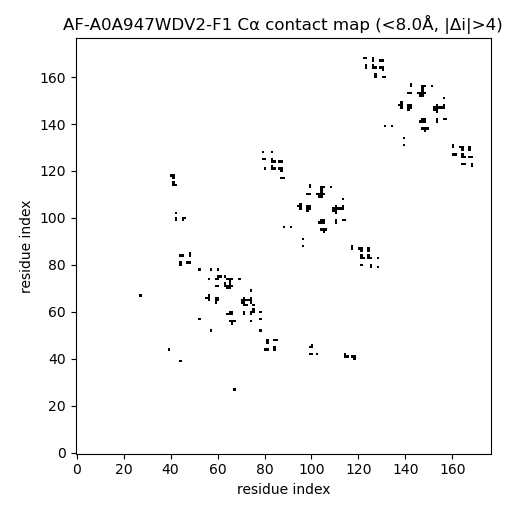 103 ? -16.725 -2.451 15.757 1.00 90.81 103 GLY A O 1
ATOM 661 N N . LYS A 1 104 ? -14.595 -2.924 16.291 1.00 94.00 104 LYS A N 1
ATOM 662 C CA . LYS A 1 104 ? -14.539 -2.228 17.585 1.00 94.00 104 LYS A CA 1
ATOM 663 C C . LYS A 1 104 ? -13.605 -1.017 17.513 1.00 94.00 104 LYS A C 1
ATOM 665 O O . LYS A 1 104 ? -12.753 -0.925 16.634 1.00 94.00 104 LYS A O 1
ATOM 670 N N . GLY A 1 105 ? -13.770 -0.093 18.456 1.00 94.50 105 GLY A N 1
ATOM 671 C CA . GLY A 1 105 ? -12.849 1.029 18.646 1.00 94.50 105 GLY A CA 1
ATOM 672 C C . GLY A 1 105 ? -11.496 0.606 19.234 1.00 94.50 105 GLY A C 1
ATOM 673 O O . GLY A 1 105 ? -11.379 -0.473 19.816 1.00 94.50 105 GLY A O 1
ATOM 674 N N . CYS A 1 106 ? -10.480 1.461 19.102 1.00 97.25 106 CYS A N 1
ATOM 675 C CA . CYS A 1 106 ? -9.135 1.258 19.658 1.00 97.25 106 CYS A CA 1
ATOM 676 C C . CYS A 1 106 ? -8.506 2.593 20.069 1.00 97.25 106 CYS A C 1
ATOM 678 O O . CYS A 1 106 ? -8.677 3.586 19.364 1.00 97.25 106 CYS A O 1
ATOM 680 N N . CYS A 1 107 ? -7.751 2.617 21.174 1.00 95.19 107 CYS A N 1
ATOM 681 C CA . CYS A 1 107 ? -6.972 3.783 21.621 1.00 95.19 107 CYS A CA 1
ATOM 682 C C . CYS A 1 107 ? -7.772 5.101 21.646 1.00 95.19 107 CYS A C 1
ATOM 684 O O . CYS A 1 107 ? -7.296 6.135 21.188 1.00 95.19 107 CYS A O 1
ATOM 686 N N . GLY A 1 108 ? -9.012 5.050 22.142 1.00 96.00 108 GLY A N 1
ATOM 687 C CA . GLY A 1 108 ? -9.896 6.217 22.233 1.00 96.00 108 GLY A CA 1
ATOM 688 C C . GLY A 1 108 ? -10.642 6.581 20.945 1.00 96.00 108 GLY A C 1
ATOM 689 O O . GLY A 1 108 ? -11.488 7.464 20.989 1.00 96.00 108 GLY A O 1
ATOM 690 N N . LYS A 1 109 ? -10.394 5.892 19.824 1.00 96.44 109 LYS A N 1
ATOM 691 C CA . LYS A 1 109 ? -11.183 6.033 18.592 1.00 96.44 109 LYS A CA 1
ATOM 692 C C . LYS A 1 109 ? -12.375 5.087 18.602 1.00 96.44 109 LYS A C 1
ATOM 694 O O . LYS A 1 109 ? -12.226 3.916 18.964 1.00 96.44 109 LYS A O 1
ATOM 699 N N . SER A 1 110 ? -13.533 5.556 18.145 1.00 97.25 110 SER A N 1
ATOM 700 C CA . SER A 1 110 ? -14.680 4.695 17.841 1.00 97.25 110 SER A CA 1
ATOM 701 C C . SER A 1 110 ? -14.380 3.737 16.678 1.00 97.25 110 SER A C 1
ATOM 703 O O . SER A 1 110 ? -13.387 3.878 15.961 1.00 97.25 110 SER A O 1
ATOM 705 N N . ALA A 1 111 ? -15.236 2.730 16.483 1.00 93.38 111 ALA A N 1
ATOM 706 C CA . ALA A 1 111 ? -15.075 1.776 15.386 1.00 93.38 111 ALA A CA 1
ATOM 707 C C . ALA A 1 111 ? -15.117 2.459 14.008 1.00 93.38 111 ALA A C 1
ATOM 709 O O . ALA A 1 111 ? -14.379 2.064 13.106 1.00 93.38 111 ALA A O 1
ATOM 710 N N . ASP A 1 112 ? -15.954 3.484 13.844 1.00 93.44 112 ASP A N 1
ATOM 711 C CA . ASP A 1 112 ? -16.086 4.204 12.578 1.00 93.44 112 ASP A CA 1
ATOM 712 C C . ASP A 1 112 ? -14.905 5.147 12.339 1.00 93.44 112 ASP A C 1
ATOM 714 O O . ASP A 1 112 ? -14.338 5.132 11.250 1.00 93.44 112 ASP A O 1
ATOM 718 N N . GLU A 1 113 ? -14.423 5.853 13.367 1.00 94.38 113 GLU A N 1
ATOM 719 C CA . GLU A 1 113 ? -13.176 6.628 13.273 1.00 94.38 113 GLU A CA 1
ATOM 720 C C . GLU A 1 113 ? -11.968 5.745 12.935 1.00 94.38 113 GLU A C 1
ATOM 722 O O . GLU A 1 113 ? -11.102 6.140 12.152 1.00 94.38 113 GLU A O 1
ATOM 727 N N . LEU A 1 114 ? -11.902 4.537 13.504 1.00 93.19 114 LEU A N 1
ATOM 728 C CA . LEU A 1 114 ? -10.839 3.580 13.207 1.00 93.19 114 LEU A CA 1
ATOM 729 C C . LEU A 1 114 ? -10.909 3.089 11.753 1.00 93.19 114 LEU A C 1
ATOM 731 O O . LEU A 1 114 ? -9.876 3.001 11.091 1.00 93.19 114 LEU A O 1
ATOM 735 N N . LYS A 1 115 ? -12.112 2.809 11.234 1.00 91.44 115 LYS A N 1
ATOM 736 C CA . LYS A 1 115 ? -12.319 2.436 9.823 1.00 91.44 115 LYS A CA 1
ATOM 737 C C . LYS A 1 115 ? -11.969 3.575 8.869 1.00 91.44 115 LYS A C 1
ATOM 739 O O . LYS A 1 115 ? -11.349 3.310 7.839 1.00 91.44 115 LYS A O 1
ATOM 744 N N . THR A 1 116 ? -12.343 4.812 9.190 1.00 90.94 116 THR A N 1
ATOM 745 C CA . THR A 1 116 ? -11.990 5.991 8.385 1.00 90.94 116 THR A CA 1
ATOM 746 C C . THR A 1 116 ? -10.477 6.157 8.336 1.00 90.94 116 THR A C 1
ATOM 748 O O . THR A 1 116 ? -9.908 6.131 7.248 1.00 90.94 116 THR A O 1
ATOM 751 N N . ALA A 1 117 ? -9.814 6.149 9.497 1.00 92.12 117 ALA A N 1
ATOM 752 C CA . ALA A 1 117 ? -8.357 6.242 9.572 1.00 92.12 117 ALA A CA 1
ATOM 753 C C . ALA A 1 117 ? -7.655 5.108 8.804 1.00 92.12 117 ALA A C 1
ATOM 755 O O . ALA A 1 117 ? -6.646 5.331 8.134 1.00 92.12 117 ALA A O 1
ATOM 756 N N . PHE A 1 118 ? -8.192 3.885 8.860 1.00 92.00 118 PHE A N 1
ATOM 757 C CA . PHE A 1 118 ? -7.673 2.773 8.066 1.00 92.00 118 PHE A CA 1
ATOM 758 C C . PHE A 1 118 ? -7.880 2.989 6.561 1.00 92.00 118 PHE A C 1
ATOM 760 O O . PHE A 1 118 ? -6.969 2.733 5.780 1.00 92.00 118 PHE A O 1
ATOM 767 N N . THR A 1 119 ? -9.042 3.494 6.142 1.00 89.81 119 THR A N 1
ATOM 768 C CA . THR A 1 119 ? -9.323 3.811 4.730 1.00 89.81 119 THR A CA 1
ATOM 769 C C . THR A 1 119 ? -8.341 4.850 4.194 1.00 89.81 119 THR A C 1
ATOM 771 O O . THR A 1 119 ? -7.789 4.665 3.111 1.00 89.81 119 THR A O 1
ATOM 774 N N . GLU A 1 120 ? -8.060 5.897 4.972 1.00 89.12 120 GLU A N 1
ATOM 775 C CA . GLU A 1 120 ? -7.066 6.920 4.631 1.00 89.12 120 GLU A CA 1
ATOM 776 C C . GLU A 1 120 ? -5.662 6.315 4.491 1.00 89.12 120 GLU A C 1
ATOM 778 O O . GLU A 1 120 ? -4.962 6.581 3.514 1.00 89.12 120 GLU A O 1
ATOM 783 N N . LYS A 1 121 ? -5.265 5.430 5.415 1.00 90.94 121 LYS A N 1
ATOM 784 C CA . LYS A 1 121 ? -3.983 4.706 5.343 1.00 90.94 121 LYS A CA 1
ATOM 785 C C . LYS A 1 121 ? -3.890 3.805 4.114 1.00 90.94 121 LYS A C 1
ATOM 787 O O . LYS A 1 121 ? -2.847 3.768 3.464 1.00 90.94 121 LYS A O 1
ATOM 792 N N . VAL A 1 122 ? -4.971 3.114 3.760 1.00 90.06 122 VAL A N 1
ATOM 793 C CA . VAL A 1 122 ? -5.050 2.302 2.539 1.00 90.06 122 VAL A CA 1
ATOM 794 C C . VAL A 1 122 ? -4.915 3.181 1.297 1.00 90.06 122 VAL A C 1
ATOM 796 O O . VAL A 1 122 ? -4.141 2.847 0.403 1.00 90.06 122 VAL A O 1
ATOM 799 N N . ALA A 1 123 ? -5.619 4.313 1.234 1.00 88.38 123 ALA A N 1
ATOM 800 C CA . ALA A 1 123 ? -5.513 5.255 0.122 1.00 88.38 123 ALA A CA 1
ATOM 801 C C . ALA A 1 123 ? -4.084 5.808 -0.016 1.00 88.38 123 ALA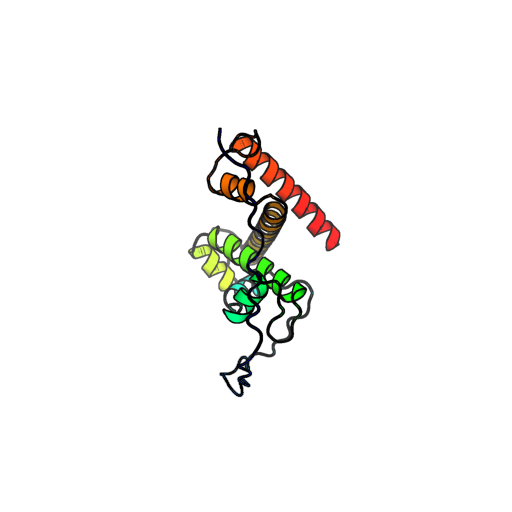 A C 1
ATOM 803 O O . ALA A 1 123 ? -3.521 5.799 -1.113 1.00 88.38 123 ALA A O 1
ATOM 804 N N . GLN A 1 124 ? -3.455 6.185 1.101 1.00 87.75 124 GLN A N 1
ATOM 805 C CA . GLN A 1 124 ? -2.057 6.613 1.130 1.00 87.75 124 GLN A CA 1
ATOM 806 C C . GLN A 1 124 ? -1.117 5.503 0.641 1.00 87.75 124 GLN A C 1
ATOM 808 O O . GLN A 1 124 ? -0.226 5.765 -0.166 1.00 87.75 124 GLN A O 1
ATOM 813 N N . ALA A 1 125 ? -1.317 4.257 1.077 1.00 92.06 125 ALA A N 1
ATOM 814 C CA . ALA A 1 125 ? -0.514 3.126 0.625 1.00 92.06 125 ALA A CA 1
ATOM 815 C C . ALA A 1 125 ? -0.671 2.882 -0.886 1.00 92.06 125 ALA A C 1
ATOM 817 O O . ALA A 1 125 ? 0.331 2.703 -1.574 1.00 92.06 125 ALA A O 1
ATOM 818 N N . LYS A 1 126 ? -1.893 2.955 -1.435 1.00 88.75 126 LYS A N 1
ATOM 819 C CA . LYS A 1 126 ? -2.119 2.862 -2.891 1.00 88.75 126 LYS A CA 1
ATOM 820 C C . LYS A 1 126 ? -1.379 3.955 -3.652 1.00 88.75 126 LYS A C 1
ATOM 822 O O . LYS A 1 126 ? -0.711 3.655 -4.638 1.00 88.75 126 LYS A O 1
ATOM 827 N N . ALA A 1 127 ? -1.462 5.198 -3.181 1.00 89.44 127 ALA A N 1
ATOM 828 C CA . ALA A 1 127 ? -0.755 6.317 -3.792 1.00 89.44 127 ALA A CA 1
ATOM 829 C C . ALA A 1 127 ? 0.770 6.115 -3.751 1.00 89.44 127 ALA A C 1
ATOM 831 O O . ALA A 1 127 ? 1.442 6.350 -4.753 1.00 89.44 127 ALA A O 1
ATOM 832 N N . ARG A 1 128 ? 1.308 5.582 -2.644 1.00 89.88 128 ARG A N 1
ATOM 833 C CA . ARG A 1 128 ? 2.731 5.222 -2.525 1.00 89.88 128 ARG A CA 1
ATOM 834 C C . ARG A 1 128 ? 3.133 4.131 -3.512 1.00 89.88 128 ARG A C 1
ATOM 836 O O . ARG A 1 128 ? 4.163 4.259 -4.166 1.00 89.88 128 ARG A O 1
ATOM 843 N N . PHE A 1 129 ? 2.332 3.075 -3.654 1.00 89.75 129 PHE A N 1
ATOM 844 C CA . PHE A 1 129 ? 2.602 2.016 -4.631 1.00 89.75 129 PHE A CA 1
ATOM 845 C C . PHE A 1 129 ? 2.537 2.530 -6.072 1.00 89.75 129 PHE A C 1
ATOM 847 O O . PHE A 1 129 ? 3.396 2.171 -6.874 1.00 89.75 129 PHE A O 1
ATOM 854 N N . ALA A 1 130 ? 1.573 3.395 -6.393 1.00 88.12 130 ALA A N 1
ATOM 855 C CA . ALA A 1 130 ? 1.474 4.027 -7.706 1.00 88.12 130 ALA A CA 1
ATOM 856 C C . ALA A 1 130 ? 2.688 4.925 -7.995 1.00 88.12 130 ALA A C 1
ATOM 858 O O . ALA A 1 130 ? 3.306 4.797 -9.050 1.00 88.12 130 ALA A O 1
ATOM 859 N N . ALA A 1 131 ? 3.087 5.765 -7.035 1.00 89.38 131 ALA A N 1
ATOM 860 C CA . ALA A 1 131 ? 4.276 6.604 -7.153 1.00 89.38 131 ALA A CA 1
ATOM 861 C C . ALA A 1 131 ? 5.556 5.765 -7.303 1.00 89.38 131 ALA A C 1
ATOM 863 O O . ALA A 1 131 ? 6.412 6.099 -8.117 1.00 89.38 131 ALA A O 1
ATOM 864 N N . LYS A 1 132 ? 5.676 4.647 -6.571 1.00 89.88 132 LYS A N 1
ATOM 865 C CA . LYS A 1 132 ? 6.827 3.734 -6.660 1.00 89.88 132 LYS A CA 1
ATOM 866 C C . LYS A 1 132 ? 6.870 2.996 -7.999 1.00 89.88 132 LYS A C 1
ATOM 868 O O . LYS A 1 132 ? 7.955 2.768 -8.514 1.00 89.88 132 LYS A O 1
ATOM 873 N N . ALA A 1 133 ? 5.716 2.658 -8.577 1.00 88.19 133 ALA A N 1
ATOM 874 C CA . ALA A 1 133 ? 5.630 2.027 -9.894 1.00 88.19 133 ALA A CA 1
ATOM 875 C C . ALA A 1 133 ? 6.033 2.966 -11.049 1.00 88.19 133 ALA A C 1
ATOM 877 O O . ALA A 1 133 ? 6.466 2.485 -12.091 1.00 88.19 133 ALA A O 1
ATOM 878 N N . ASP A 1 134 ? 5.900 4.284 -10.864 1.00 90.12 134 ASP A N 1
ATOM 879 C CA . ASP A 1 134 ? 6.371 5.314 -11.805 1.00 90.12 134 ASP A CA 1
ATOM 880 C C . ASP A 1 134 ? 7.886 5.583 -11.679 1.00 90.12 134 ASP A C 1
ATOM 882 O O . ASP A 1 134 ? 8.506 6.178 -12.560 1.00 90.12 134 ASP A O 1
ATOM 886 N N . MET A 1 135 ? 8.514 5.144 -10.582 1.00 92.12 135 MET A N 1
ATOM 887 C CA . MET A 1 135 ? 9.956 5.275 -10.384 1.00 92.12 135 MET A CA 1
ATOM 888 C C . MET A 1 135 ? 10.713 4.156 -11.097 1.00 92.12 135 MET A C 1
ATOM 890 O O . MET A 1 135 ? 10.301 2.999 -11.108 1.00 92.12 135 MET A O 1
ATOM 894 N N . HIS A 1 136 ? 11.884 4.495 -11.637 1.00 95.06 136 HIS A N 1
ATOM 895 C CA . HIS A 1 136 ? 12.826 3.482 -12.098 1.00 95.06 136 HIS A CA 1
ATOM 896 C C . HIS A 1 136 ? 13.284 2.612 -10.915 1.00 95.06 136 HIS A C 1
ATOM 898 O O . HIS A 1 136 ? 13.480 3.130 -9.811 1.00 95.06 136 HIS A O 1
ATOM 904 N N . GLU A 1 137 ? 13.497 1.315 -11.160 1.00 95.31 137 GLU A N 1
ATOM 905 C CA . GLU A 1 137 ? 13.834 0.304 -10.143 1.00 95.31 137 GLU A CA 1
ATOM 906 C C . GLU A 1 137 ? 14.963 0.769 -9.207 1.00 95.31 137 GLU A C 1
ATOM 908 O O . GLU A 1 137 ? 14.779 0.807 -7.992 1.00 95.31 137 GLU A O 1
ATOM 913 N N . CYS A 1 138 ? 16.059 1.292 -9.773 1.00 96.31 138 CYS A N 1
ATOM 914 C CA . CYS A 1 138 ? 17.196 1.798 -8.995 1.00 96.31 138 CYS A CA 1
ATOM 915 C C . CYS A 1 138 ? 16.841 2.908 -7.984 1.00 96.31 138 CYS A C 1
ATOM 917 O O . CYS A 1 138 ? 17.447 2.986 -6.916 1.00 96.31 138 CYS A O 1
ATOM 919 N N . CYS A 1 139 ? 15.863 3.770 -8.284 1.00 95.81 139 CYS A N 1
ATOM 920 C CA . CYS A 1 139 ? 15.434 4.818 -7.360 1.00 95.81 139 CYS A CA 1
ATOM 921 C C . CYS A 1 139 ? 14.395 4.326 -6.357 1.00 95.81 139 CYS A C 1
ATOM 923 O O . CYS A 1 139 ? 14.355 4.839 -5.240 1.00 95.81 139 CYS A O 1
ATOM 925 N N . ALA A 1 140 ? 13.578 3.338 -6.724 1.00 94.94 140 ALA A N 1
ATOM 926 C CA . ALA A 1 140 ? 12.680 2.679 -5.784 1.00 94.94 140 ALA A CA 1
ATOM 927 C C . ALA A 1 140 ? 13.475 1.920 -4.705 1.00 94.94 140 ALA A C 1
ATOM 929 O O . ALA A 1 140 ? 13.154 2.029 -3.524 1.00 94.94 140 ALA A O 1
ATOM 930 N N . GLU A 1 141 ? 14.545 1.218 -5.089 1.00 94.94 141 GLU A N 1
ATOM 931 C CA . GLU A 1 141 ? 15.461 0.553 -4.153 1.00 94.94 141 GLU A CA 1
ATOM 932 C C . GLU A 1 141 ? 16.224 1.555 -3.281 1.00 94.94 141 GLU A C 1
ATOM 934 O O . GLU A 1 141 ? 16.320 1.373 -2.067 1.00 94.94 141 GLU A O 1
ATOM 939 N N . ALA A 1 142 ? 16.734 2.642 -3.874 1.00 96.75 142 ALA A N 1
ATOM 940 C CA . ALA A 1 142 ? 17.410 3.696 -3.121 1.00 96.75 142 ALA A CA 1
ATOM 941 C C . ALA A 1 142 ? 16.485 4.331 -2.071 1.00 96.75 142 ALA A C 1
ATOM 943 O O . ALA A 1 142 ? 16.903 4.514 -0.929 1.00 96.75 142 ALA A O 1
ATOM 944 N N . LEU A 1 143 ? 15.223 4.599 -2.424 1.00 95.88 143 LEU A N 1
ATOM 945 C CA . LEU A 1 143 ? 14.216 5.123 -1.501 1.00 95.88 143 LEU A CA 1
ATOM 946 C C . LEU A 1 143 ? 13.992 4.181 -0.304 1.00 95.88 143 LEU A C 1
ATOM 948 O O . LEU A 1 143 ? 13.965 4.643 0.835 1.00 95.88 143 LEU A O 1
ATOM 952 N N . GLU A 1 144 ? 13.878 2.871 -0.542 1.00 92.94 144 GLU A N 1
ATOM 953 C CA . GLU A 1 144 ? 13.685 1.863 0.518 1.00 92.94 144 GLU A CA 1
ATOM 954 C C . GLU A 1 144 ? 14.925 1.715 1.403 1.00 92.94 144 GLU A C 1
ATOM 956 O O . GLU A 1 144 ? 14.816 1.542 2.615 1.00 92.94 144 GLU A O 1
ATOM 961 N N . ALA A 1 145 ? 16.113 1.830 0.807 1.00 96.19 145 ALA A N 1
ATOM 962 C CA . ALA A 1 145 ? 17.384 1.783 1.518 1.00 96.19 145 ALA A CA 1
ATOM 963 C C . ALA A 1 145 ? 17.718 3.088 2.267 1.00 96.19 145 ALA A C 1
ATOM 965 O O . ALA A 1 145 ? 18.767 3.156 2.912 1.00 96.19 145 ALA A O 1
ATOM 966 N N . GLY A 1 146 ? 16.886 4.133 2.150 1.00 95.81 146 GLY A N 1
ATOM 967 C CA . GLY A 1 146 ? 17.169 5.457 2.708 1.00 95.81 146 GLY A CA 1
ATOM 968 C C . GLY A 1 146 ? 18.408 6.108 2.086 1.00 95.81 146 GLY A C 1
ATOM 969 O O . GLY A 1 146 ? 19.189 6.758 2.778 1.00 95.81 146 GLY A O 1
ATOM 970 N N . LYS A 1 147 ? 18.634 5.884 0.789 1.00 97.31 147 LYS A N 1
ATOM 971 C CA . LYS A 1 147 ? 19.764 6.402 0.009 1.00 97.31 147 LYS A CA 1
ATOM 972 C C . LYS A 1 147 ? 19.277 7.391 -1.050 1.00 97.31 147 LYS A C 1
ATOM 974 O O . LYS A 1 147 ? 18.126 7.369 -1.471 1.00 97.31 147 LYS A O 1
ATOM 979 N N . GLY A 1 148 ? 20.182 8.256 -1.496 1.00 96.69 148 GLY A N 1
ATOM 980 C CA . GLY A 1 148 ? 19.937 9.137 -2.636 1.00 96.69 148 GLY A CA 1
ATOM 981 C C . GLY A 1 148 ? 19.897 8.388 -3.974 1.00 96.69 148 GLY A C 1
ATOM 982 O O . GLY A 1 148 ? 20.483 7.313 -4.102 1.00 96.69 148 GLY A O 1
ATOM 983 N N . CYS A 1 149 ? 19.242 8.967 -4.984 1.00 97.44 149 CYS A N 1
ATOM 984 C CA . CYS A 1 149 ? 19.200 8.448 -6.358 1.00 97.44 149 CYS A CA 1
ATOM 985 C C . CYS A 1 149 ? 19.273 9.591 -7.376 1.00 97.44 149 CYS A C 1
ATOM 987 O O . CYS A 1 149 ? 18.697 10.655 -7.151 1.00 97.44 149 CYS A O 1
ATOM 989 N N . CYS A 1 150 ? 19.952 9.370 -8.509 1.00 95.19 150 CYS A N 1
ATOM 990 C CA . CYS A 1 150 ? 20.006 10.310 -9.640 1.00 95.19 150 CYS A CA 1
ATOM 991 C C . CYS A 1 150 ? 20.366 11.757 -9.244 1.00 95.19 150 CYS A C 1
ATOM 993 O O . CYS A 1 150 ? 19.755 12.710 -9.718 1.00 95.19 150 CYS A O 1
ATOM 995 N N . GLY A 1 151 ? 21.350 11.917 -8.354 1.00 96.38 151 GLY A N 1
ATOM 996 C CA . GLY A 1 151 ? 21.820 13.230 -7.899 1.00 96.38 151 GLY A CA 1
ATOM 997 C C . GLY A 1 151 ? 20.983 13.878 -6.792 1.00 96.38 151 GLY A C 1
ATOM 998 O O . GLY A 1 151 ? 21.356 14.951 -6.334 1.00 96.38 151 GLY A O 1
ATOM 999 N N . LYS A 1 152 ? 19.902 13.238 -6.329 1.00 97.31 152 LYS A N 1
ATOM 1000 C CA . LYS A 1 152 ? 19.156 13.656 -5.133 1.00 97.31 152 LYS A CA 1
ATOM 1001 C C . LYS A 1 152 ? 19.707 12.968 -3.891 1.00 97.31 152 LYS A C 1
ATOM 1003 O O . LYS A 1 152 ? 20.015 11.775 -3.948 1.00 97.31 152 LYS A O 1
ATOM 1008 N N . SER A 1 153 ? 19.781 13.683 -2.771 1.00 97.88 153 SER A N 1
ATOM 1009 C CA . SER A 1 153 ? 20.014 13.079 -1.452 1.00 97.88 153 SER A CA 1
ATOM 1010 C C . SER A 1 153 ? 18.839 12.188 -1.017 1.00 97.88 153 SER A C 1
ATOM 1012 O O . SER A 1 153 ? 17.779 12.184 -1.645 1.00 97.88 153 SER A O 1
ATOM 1014 N N . ALA A 1 154 ? 19.023 11.395 0.043 1.00 96.06 154 ALA A N 1
ATOM 1015 C CA . ALA A 1 154 ? 17.966 10.525 0.565 1.00 96.06 154 ALA A CA 1
ATOM 1016 C C . ALA A 1 154 ? 16.724 11.327 0.996 1.00 96.06 154 ALA A C 1
ATOM 1018 O O . ALA A 1 154 ? 15.600 10.954 0.659 1.00 96.06 154 ALA A O 1
ATOM 1019 N N . ASP A 1 155 ? 16.929 12.460 1.674 1.00 97.31 155 ASP A N 1
ATOM 1020 C CA . ASP A 1 155 ? 15.857 13.348 2.133 1.00 97.31 155 ASP A CA 1
ATOM 1021 C C . ASP A 1 155 ? 15.127 14.029 0.969 1.00 97.31 155 ASP A C 1
ATOM 1023 O O . ASP A 1 155 ? 13.896 14.095 0.959 1.00 97.31 155 ASP A O 1
ATOM 1027 N N . GLU A 1 156 ? 15.859 14.476 -0.056 1.00 97.19 156 GLU A N 1
ATOM 1028 C CA . GLU A 1 156 ? 15.265 15.044 -1.273 1.00 97.19 156 GLU A CA 1
ATOM 1029 C C . GLU A 1 156 ? 14.479 13.998 -2.072 1.00 97.19 156 GLU A C 1
ATOM 1031 O O . GLU A 1 156 ? 13.410 14.299 -2.609 1.00 97.19 156 GLU A O 1
ATOM 1036 N N . LEU A 1 157 ? 14.989 12.764 -2.155 1.00 96.06 157 LEU A N 1
ATOM 1037 C CA . LEU A 1 157 ? 14.300 11.660 -2.821 1.00 96.06 157 LEU A CA 1
ATOM 1038 C C . LEU A 1 157 ? 13.001 11.311 -2.089 1.00 96.06 157 LEU A C 1
ATOM 1040 O O . LEU A 1 157 ? 11.957 11.187 -2.729 1.00 96.06 157 LEU A O 1
ATOM 1044 N N . LYS A 1 158 ? 13.057 11.204 -0.758 1.00 95.25 158 LYS A N 1
ATOM 1045 C CA . LYS A 1 158 ? 11.891 10.948 0.090 1.00 95.25 158 LYS A CA 1
ATOM 1046 C C . LYS A 1 158 ? 10.857 12.066 -0.030 1.00 95.25 158 LYS A C 1
ATOM 1048 O O . LYS A 1 158 ? 9.692 11.778 -0.271 1.00 95.25 158 LYS A O 1
ATOM 1053 N N . SER A 1 159 ? 11.290 13.322 0.040 1.00 95.88 159 SER A N 1
ATOM 1054 C CA . SER A 1 159 ? 10.399 14.483 -0.080 1.00 95.88 159 SER A CA 1
ATOM 1055 C C . SER A 1 159 ? 9.706 14.527 -1.443 1.00 95.88 159 SER A C 1
ATOM 1057 O O . SER A 1 159 ? 8.492 14.695 -1.512 1.00 95.88 159 SER A O 1
ATOM 1059 N N . ALA A 1 160 ? 10.446 14.291 -2.532 1.00 94.56 160 ALA A N 1
ATOM 1060 C CA . ALA A 1 160 ? 9.866 14.220 -3.873 1.00 94.56 160 ALA A CA 1
ATOM 1061 C C . ALA A 1 160 ? 8.885 13.043 -4.028 1.00 94.56 160 ALA A C 1
ATOM 1063 O O . ALA A 1 160 ? 7.892 13.147 -4.747 1.00 94.56 160 ALA A O 1
ATOM 1064 N N . PHE A 1 161 ? 9.152 11.918 -3.362 1.00 94.56 161 PHE A N 1
ATOM 1065 C CA . PHE A 1 161 ? 8.248 10.772 -3.344 1.00 94.56 161 PHE A CA 1
ATOM 1066 C C . PHE A 1 161 ? 6.966 11.049 -2.548 1.00 94.56 161 PHE A C 1
ATOM 1068 O O . PHE A 1 161 ? 5.873 10.713 -3.010 1.00 94.56 161 PHE A O 1
ATOM 1075 N N . ASP A 1 162 ? 7.079 11.670 -1.373 1.00 93.69 162 ASP A N 1
ATOM 1076 C CA . ASP A 1 162 ? 5.926 12.052 -0.557 1.00 93.69 162 ASP A CA 1
ATOM 1077 C C . ASP A 1 162 ? 5.065 13.099 -1.292 1.00 93.69 162 ASP A C 1
ATOM 1079 O O . ASP A 1 162 ? 3.842 12.961 -1.327 1.00 93.69 162 ASP A O 1
ATOM 1083 N N . GLU A 1 163 ? 5.678 14.065 -1.984 1.00 93.69 163 GLU A N 1
ATOM 1084 C CA . GLU A 1 163 ? 4.967 15.016 -2.852 1.00 93.69 163 GLU A CA 1
ATOM 1085 C C . GLU A 1 163 ? 4.215 14.301 -3.987 1.00 93.69 163 GLU A C 1
ATOM 1087 O O . GLU A 1 163 ? 3.005 14.488 -4.142 1.00 93.69 163 GLU A O 1
ATOM 1092 N N . LYS A 1 164 ? 4.882 13.397 -4.724 1.00 91.94 164 LYS A N 1
ATOM 1093 C CA . LYS A 1 164 ? 4.226 12.571 -5.756 1.00 91.94 164 LYS A CA 1
ATOM 1094 C C . LYS A 1 164 ? 3.081 11.731 -5.192 1.00 91.94 164 LYS A C 1
ATOM 1096 O O . LYS A 1 164 ? 2.061 11.562 -5.856 1.00 91.94 164 LYS A O 1
ATOM 1101 N N . THR A 1 165 ? 3.235 11.203 -3.981 1.00 90.81 165 THR A N 1
ATOM 1102 C CA . THR A 1 165 ? 2.198 10.417 -3.304 1.00 90.81 165 THR A CA 1
ATOM 1103 C C . THR A 1 165 ? 0.969 11.279 -3.005 1.00 90.81 165 THR A C 1
ATOM 1105 O O . THR A 1 165 ? -0.157 10.839 -3.232 1.00 90.81 165 THR A O 1
ATOM 1108 N N . VAL A 1 166 ? 1.159 12.514 -2.533 1.00 90.19 166 VAL A N 1
ATOM 1109 C CA . VAL A 1 166 ? 0.058 13.457 -2.282 1.00 90.19 166 VAL A CA 1
ATOM 1110 C C . VAL A 1 166 ? -0.666 13.812 -3.582 1.00 90.19 166 VAL A C 1
ATOM 1112 O O . VAL A 1 166 ? -1.896 13.766 -3.627 1.00 90.19 166 VAL A O 1
ATOM 1115 N N . GLU A 1 167 ? 0.072 14.110 -4.652 1.00 89.06 167 GLU A N 1
ATOM 1116 C CA . GLU A 1 167 ? -0.516 14.412 -5.963 1.00 89.06 167 GLU A CA 1
ATOM 1117 C C . GLU A 1 167 ? -1.281 13.211 -6.543 1.00 89.06 167 GLU A C 1
ATOM 1119 O O . GLU A 1 167 ? -2.417 13.361 -6.997 1.00 89.06 167 GLU A O 1
ATOM 1124 N N . ALA A 1 168 ? -0.723 11.999 -6.447 1.00 86.44 168 ALA A N 1
ATOM 1125 C CA . ALA A 1 168 ? -1.406 10.770 -6.851 1.00 86.44 168 ALA A CA 1
ATOM 1126 C C . ALA A 1 168 ? -2.694 10.531 -6.042 1.00 86.44 168 ALA A C 1
ATOM 1128 O O . ALA A 1 168 ? -3.712 10.133 -6.610 1.00 86.44 168 ALA A O 1
ATOM 1129 N N . GLY A 1 169 ? -2.679 10.828 -4.738 1.00 82.31 169 GLY A N 1
ATOM 1130 C CA . GLY A 1 169 ? -3.865 10.770 -3.883 1.00 82.31 169 GLY A CA 1
ATOM 1131 C C . GLY A 1 169 ? -4.970 11.729 -4.338 1.00 82.31 169 GLY A C 1
ATOM 1132 O O . GLY A 1 169 ? -6.121 11.318 -4.466 1.00 82.31 169 GLY A O 1
ATOM 1133 N N . LYS A 1 170 ? -4.622 12.981 -4.670 1.00 85.50 170 LYS A N 1
ATOM 1134 C CA . LYS A 1 170 ? -5.579 13.978 -5.191 1.00 85.50 170 LYS A CA 1
ATOM 1135 C C . LYS A 1 170 ? -6.186 13.566 -6.533 1.00 85.50 170 LYS A C 1
ATOM 1137 O O . LYS A 1 170 ? -7.354 13.845 -6.791 1.00 85.50 170 LYS A O 1
ATOM 1142 N N . LEU A 1 171 ? -5.398 12.9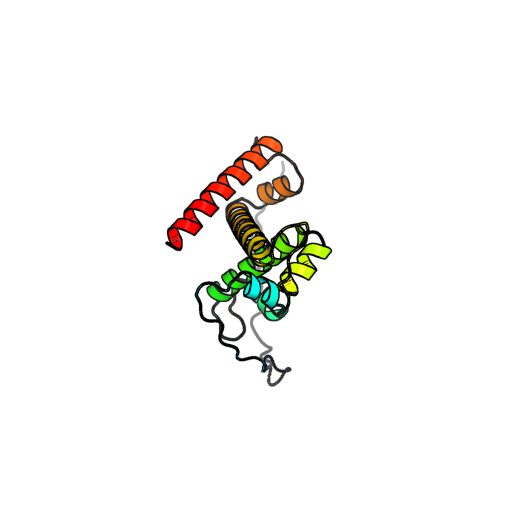44 -7.412 1.00 82.38 171 LEU A N 1
ATOM 1143 C CA . LEU A 1 171 ? -5.888 12.455 -8.703 1.00 82.38 171 LEU A CA 1
ATOM 1144 C C . LEU A 1 171 ? -6.838 11.265 -8.536 1.00 82.38 171 LEU A C 1
ATOM 1146 O O . LEU A 1 171 ? -7.841 11.194 -9.242 1.00 82.38 171 LEU A O 1
ATOM 1150 N N . ALA A 1 172 ? -6.550 10.367 -7.591 1.00 76.62 172 ALA A N 1
ATOM 1151 C CA . ALA A 1 172 ? -7.426 9.243 -7.282 1.00 76.62 172 ALA A CA 1
ATOM 1152 C C . ALA A 1 172 ? -8.790 9.710 -6.744 1.00 76.62 172 ALA A C 1
ATOM 1154 O O . ALA A 1 172 ? -9.811 9.205 -7.197 1.00 76.62 172 ALA A O 1
ATOM 1155 N N . ASP A 1 173 ? -8.807 10.708 -5.856 1.00 75.06 173 ASP A N 1
ATOM 1156 C CA . ASP A 1 173 ? -10.035 11.287 -5.289 1.00 75.06 173 ASP A CA 1
ATOM 1157 C C . ASP A 1 173 ? -10.929 11.937 -6.366 1.00 75.06 173 ASP A C 1
ATOM 1159 O O . ASP A 1 173 ? -12.139 11.696 -6.431 1.00 75.06 173 ASP A O 1
ATOM 1163 N N . LYS A 1 174 ? -10.304 12.666 -7.304 1.00 78.56 174 LYS A N 1
ATOM 1164 C CA . LYS A 1 174 ? -10.983 13.249 -8.473 1.00 78.56 174 LYS A CA 1
ATOM 1165 C C . LYS A 1 174 ? -11.529 12.207 -9.445 1.00 78.56 174 LYS A C 1
ATOM 1167 O O . LYS A 1 174 ? -12.537 12.469 -10.083 1.00 78.56 174 LYS A O 1
ATOM 1172 N N . ALA A 1 175 ? -10.868 11.060 -9.599 1.00 72.88 175 ALA A N 1
ATOM 1173 C CA . ALA A 1 175 ? -11.336 9.994 -10.488 1.00 72.88 175 ALA A CA 1
ATOM 1174 C C . ALA A 1 175 ? -12.558 9.244 -9.927 1.00 72.88 175 ALA A C 1
ATOM 1176 O O . ALA A 1 175 ? -13.217 8.512 -10.665 1.00 72.88 175 ALA A O 1
ATOM 1177 N N . THR A 1 176 ? -12.838 9.397 -8.630 1.00 66.12 176 THR A N 1
ATOM 1178 C CA . THR A 1 176 ? -13.948 8.736 -7.933 1.00 66.12 176 THR A CA 1
ATOM 1179 C C . THR A 1 176 ? -15.122 9.655 -7.581 1.00 66.12 176 THR A C 1
ATOM 1181 O O . THR A 1 176 ? -16.123 9.146 -7.078 1.00 66.12 176 THR A O 1
ATOM 1184 N N . SER A 1 177 ? -15.001 10.965 -7.830 1.00 61.12 177 SER A N 1
ATOM 1185 C CA . SER A 1 177 ? -16.044 11.986 -7.611 1.00 61.12 177 SER A CA 1
ATOM 1186 C C . SER A 1 177 ? -16.830 12.271 -8.888 1.00 61.12 177 SER A C 1
ATOM 1188 O O . SER A 1 177 ? -18.057 12.486 -8.780 1.00 61.12 177 SER A O 1
#

Radius of gyration: 22.15 Å; Cα contacts (8 Å, |Δi|>4): 144; chains: 1; bounding box: 66×48×56 Å

pLDDT: mean 77.0, std 21.26, range [34.06, 97.88]

Sequence (177 aa):
MKKLITTVMLVAAVAALSGLAVAGGPQCAADKAGAGAGVKSAAACAASASAEMGECCVAAAKVGKGCCGKNAETVKAAFADQQACAAAKSDMHECCAGALTAGKGCCGKSADELKTAFTEKVAQAKARFAAKADMHECCAEALEAGKGCCGKSADELKSAFDEKTVEAGKLADKATS

Secondary structure (DSSP, 8-state):
-----------------------------S------SS---HHHHHHHTTS---HHHHHHHHTT--BTTB-HHHHHHHHHHHHHHHHHHHTS-HHHHHHHHTT--BTTB-HHHHHHHHHHHHHHHHHHHHHHHHS-HHHHHHHHTT--BTTB-HHHHHHHHHHHHHHHHHHHHHHH-

Foldseek 3Di:
DDDDDDDDDDPDDPDDDDPDDPDDDDDPPDDPPDDDPDDPALLSLLVVLVVDPPPQLVVCQVVQADDPPGGSVVSVVVNLLSQLLVQLLVPDDPQLSVCQNVLADDPPGGSVRSSVSSVVSSLLSSLLVVLLVPDDPVLSVCQVVLADDPPGGSVRSVVVSSVSSVVSSVVVVVVRD

Solvent-accessible surface area (backbone atoms only — not comparable to full-atom values): 10521 Å² total; per-residue (Å²): 143,85,81,92,81,93,77,84,84,84,86,74,85,83,78,87,86,79,90,72,82,86,74,85,78,88,73,96,76,80,75,91,74,82,80,71,91,74,81,76,47,53,66,48,43,57,54,44,56,70,53,61,72,50,70,67,40,51,54,21,29,77,72,62,31,44,41,97,92,40,52,26,66,60,36,35,51,53,49,49,52,43,52,12,39,48,54,35,46,70,74,39,57,70,71,43,44,50,19,54,70,71,65,35,46,45,98,90,34,48,34,64,55,46,42,51,55,47,39,53,38,24,49,52,35,41,17,43,52,54,44,44,70,76,40,56,67,72,46,45,51,19,54,76,70,65,34,44,42,97,91,34,50,32,69,55,43,48,50,54,48,53,51,44,19,53,53,44,41,56,52,52,54,63,76,72,107